Protein AF-A0A7C8APA4-F1 (afdb_monomer)

Sequence (197 aa):
MSNEKLRSRLLASETFSPDLKAKYDAALAGLLERRLKPHEKLAWSVAAFMGVAFAVGWFVMAAWVAPPGFPVLARVMWYGGSVFGICWVVFSVSILIKGKRHLKRDPNLAAGLTWGFMLAVTIACLILGTSLPDPAKGAQMMVYALVFLVIFGVMPMIFNRINKAELNIREDILRIELRQAQLAENIDRNRDNQETE

Solvent-accessible surface area (backbone atoms only — not comparable to full-atom values): 10299 Å² total; per-residue (Å²): 133,59,69,66,62,53,51,52,50,55,62,68,66,59,76,70,57,67,66,61,50,51,54,46,53,52,52,50,47,56,68,40,47,39,68,60,48,73,68,53,49,48,52,38,50,51,48,22,51,51,16,48,52,42,18,50,51,27,36,47,45,40,74,71,67,52,56,94,87,52,58,66,68,60,42,52,49,23,46,48,46,15,51,50,14,48,54,44,23,54,53,32,48,52,41,58,75,63,46,42,44,46,68,76,54,54,54,53,52,53,34,50,52,45,26,55,51,36,51,52,51,32,54,50,36,49,60,52,22,74,68,42,95,50,61,68,61,15,52,51,49,36,53,49,36,51,51,48,30,45,63,62,21,48,46,52,42,52,54,47,51,50,53,49,50,53,51,49,53,54,52,51,50,55,53,49,52,52,53,51,54,49,53,51,53,52,51,52,53,54,50,56,56,61,75,74,111

pLDDT: mean 91.45, std 6.51, range [59.84, 97.69]

Structure (mmCIF, N/CA/C/O backbone):
data_AF-A0A7C8APA4-F1
#
_entry.id   AF-A0A7C8APA4-F1
#
loop_
_atom_site.group_PDB
_atom_site.id
_atom_site.type_symbol
_atom_site.label_atom_id
_atom_site.label_alt_id
_atom_site.label_comp_id
_atom_site.label_asym_id
_atom_site.label_entity_id
_atom_site.label_seq_id
_atom_site.pdbx_PDB_ins_code
_atom_site.Cartn_x
_atom_site.Cartn_y
_atom_site.Cartn_z
_atom_site.occupancy
_atom_site.B_iso_or_equiv
_atom_site.auth_seq_id
_atom_site.auth_comp_id
_atom_site.auth_asym_id
_atom_site.auth_atom_id
_atom_site.pdbx_PDB_model_num
ATOM 1 N N . MET A 1 1 ? 9.525 -11.560 43.465 1.00 62.66 1 MET A N 1
ATOM 2 C CA . MET A 1 1 ? 8.413 -11.840 42.523 1.00 62.66 1 MET A CA 1
ATOM 3 C C . MET A 1 1 ? 8.476 -10.781 41.427 1.00 62.66 1 MET A C 1
ATOM 5 O O . MET A 1 1 ? 8.559 -9.615 41.783 1.00 62.66 1 MET A O 1
ATOM 9 N N . SER A 1 2 ? 8.580 -11.140 40.140 1.00 85.44 2 SER A N 1
ATOM 10 C CA . SER A 1 2 ? 8.805 -10.135 39.084 1.00 85.44 2 SER A CA 1
ATOM 11 C C . SER A 1 2 ? 7.562 -9.270 38.861 1.00 85.44 2 SER A C 1
ATOM 13 O O . SER A 1 2 ? 6.432 -9.755 38.947 1.00 85.44 2 SER A O 1
ATOM 15 N N . ASN A 1 3 ? 7.780 -7.988 38.562 1.00 86.19 3 ASN A N 1
ATOM 16 C CA . ASN A 1 3 ? 6.722 -7.001 38.335 1.00 86.19 3 ASN A CA 1
ATOM 17 C C . ASN A 1 3 ? 5.767 -7.438 37.196 1.00 86.19 3 ASN A C 1
ATOM 19 O O . ASN A 1 3 ? 4.556 -7.259 37.280 1.00 86.19 3 ASN A O 1
ATOM 23 N N . GLU A 1 4 ? 6.284 -8.149 36.185 1.00 84.25 4 GLU A N 1
ATOM 24 C CA . GLU A 1 4 ? 5.471 -8.769 35.128 1.00 84.25 4 GLU A CA 1
ATOM 25 C C . GLU A 1 4 ? 4.496 -9.836 35.636 1.00 84.25 4 GLU A C 1
ATOM 27 O O . GLU A 1 4 ? 3.364 -9.913 35.156 1.00 84.25 4 GLU A O 1
ATOM 32 N N . LYS A 1 5 ? 4.896 -10.652 36.620 1.00 86.19 5 LYS A N 1
ATOM 33 C CA . LYS A 1 5 ? 4.058 -11.731 37.167 1.00 86.19 5 LYS A CA 1
ATOM 34 C C . LYS A 1 5 ? 2.926 -11.182 38.040 1.00 86.19 5 LYS A C 1
ATOM 36 O O . LYS A 1 5 ? 1.845 -11.761 38.085 1.00 86.19 5 LYS A O 1
ATOM 41 N N . LEU A 1 6 ? 3.172 -10.058 38.717 1.00 83.25 6 LEU A N 1
ATOM 42 C CA . LEU A 1 6 ? 2.155 -9.342 39.488 1.00 83.25 6 LEU A CA 1
ATOM 43 C C . LEU A 1 6 ? 1.169 -8.626 38.557 1.00 83.25 6 LEU A C 1
ATOM 45 O O . LEU A 1 6 ? -0.038 -8.778 38.710 1.00 83.25 6 LEU A O 1
ATOM 49 N N . ARG A 1 7 ? 1.681 -7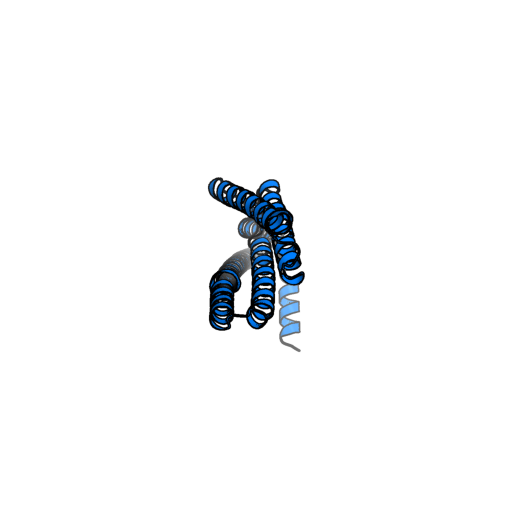.930 37.533 1.00 77.44 7 ARG A N 1
ATOM 50 C CA . ARG A 1 7 ? 0.878 -7.246 36.510 1.00 77.44 7 ARG A CA 1
ATOM 51 C C . ARG A 1 7 ? -0.017 -8.215 35.739 1.00 77.44 7 ARG A C 1
ATOM 53 O O . ARG A 1 7 ? -1.187 -7.925 35.542 1.00 77.44 7 ARG A O 1
ATOM 60 N N . SER A 1 8 ? 0.509 -9.368 35.328 1.00 73.44 8 SER A N 1
ATOM 61 C CA . SER A 1 8 ? -0.276 -10.400 34.633 1.00 73.44 8 SER A CA 1
ATOM 62 C C . SER A 1 8 ? -1.327 -11.052 35.531 1.00 73.44 8 SER A C 1
ATOM 64 O O . SER A 1 8 ? -2.426 -11.311 35.056 1.00 73.44 8 SER A O 1
ATOM 66 N N . ARG A 1 9 ? -1.047 -11.257 36.827 1.00 78.19 9 ARG A N 1
ATOM 67 C CA . ARG A 1 9 ? -2.056 -11.736 37.787 1.00 78.19 9 ARG A CA 1
ATOM 68 C C . ARG A 1 9 ? -3.157 -10.712 38.057 1.00 78.19 9 ARG A C 1
ATOM 70 O O . ARG A 1 9 ? -4.314 -11.104 38.071 1.00 78.19 9 ARG A O 1
ATOM 77 N N . LEU A 1 10 ? -2.810 -9.433 38.212 1.00 69.44 10 LEU A N 1
ATOM 78 C CA . LEU A 1 10 ? -3.782 -8.345 38.386 1.00 69.44 10 LEU A CA 1
ATOM 79 C C . LEU A 1 10 ? -4.669 -8.176 37.145 1.00 69.44 10 LEU A C 1
ATOM 81 O O . LEU A 1 10 ? -5.887 -8.102 37.264 1.00 69.44 10 LEU A O 1
ATOM 85 N N . LEU A 1 11 ? -4.071 -8.222 35.951 1.00 59.84 11 LEU A N 1
ATOM 86 C CA . LEU A 1 11 ? -4.811 -8.183 34.685 1.00 59.84 11 LEU A CA 1
ATOM 87 C C . LEU A 1 11 ? -5.666 -9.438 34.452 1.00 59.84 11 LEU A C 1
ATOM 89 O O . LEU A 1 11 ? -6.670 -9.363 33.756 1.00 59.84 11 LEU A O 1
ATOM 93 N N . ALA A 1 12 ? -5.279 -10.590 35.008 1.00 71.06 12 ALA A N 1
ATOM 94 C CA . ALA A 1 12 ? -6.062 -11.822 34.920 1.00 71.06 12 ALA A CA 1
ATOM 95 C C . ALA A 1 12 ? -7.216 -11.877 35.936 1.00 71.06 12 ALA A C 1
ATOM 97 O O . ALA A 1 12 ? -8.168 -12.623 35.721 1.00 71.06 12 ALA A O 1
ATOM 98 N N . SER A 1 13 ? -7.139 -11.115 37.035 1.00 68.25 13 SER A N 1
ATOM 99 C CA . SER A 1 13 ? -8.205 -11.034 38.042 1.00 68.25 13 SER A CA 1
ATOM 100 C C . SER A 1 13 ? -9.288 -10.001 37.724 1.00 68.25 13 SER A C 1
ATOM 102 O O . SER A 1 13 ? -10.374 -10.081 38.293 1.00 68.25 13 SER A O 1
ATOM 104 N N . GLU A 1 14 ? -9.029 -9.058 36.813 1.00 63.59 14 GLU A N 1
ATOM 105 C CA . GLU A 1 14 ? -10.056 -8.151 36.289 1.00 63.59 14 GLU A CA 1
ATOM 106 C C . GLU A 1 14 ? -11.012 -8.939 35.383 1.00 63.59 14 GLU A C 1
ATOM 108 O O . GLU A 1 14 ? -10.824 -9.086 34.174 1.00 63.59 14 GLU A O 1
ATOM 113 N N . THR A 1 15 ? -12.053 -9.502 35.995 1.00 65.81 15 THR A N 1
ATOM 114 C CA . THR A 1 15 ? -13.177 -10.091 35.271 1.00 65.81 15 THR A CA 1
ATOM 115 C C . THR A 1 15 ? -13.972 -8.957 34.641 1.00 65.81 15 THR A C 1
ATOM 117 O O . THR A 1 15 ? -14.792 -8.302 35.274 1.00 65.81 15 THR A O 1
ATOM 120 N N . PHE A 1 16 ? -13.668 -8.685 33.374 1.00 67.12 16 PHE A N 1
ATOM 121 C CA . PHE A 1 16 ? -14.395 -7.713 32.574 1.00 67.12 16 PHE A CA 1
ATOM 122 C C . PHE A 1 16 ? -15.889 -8.042 32.564 1.00 67.12 16 PHE A C 1
ATOM 124 O O . PHE A 1 16 ? -16.267 -9.138 32.141 1.00 67.12 16 PHE A O 1
ATOM 131 N N . SER A 1 17 ? -16.730 -7.081 32.966 1.00 81.62 17 SER A N 1
ATOM 132 C CA . SER A 1 17 ? -18.167 -7.162 32.711 1.00 81.62 17 SER A CA 1
ATOM 133 C C . SER A 1 17 ? -18.370 -7.406 31.206 1.00 81.62 17 SER A C 1
ATOM 135 O O . SER A 1 17 ? -17.838 -6.645 30.382 1.00 81.62 17 SER A O 1
ATOM 137 N N . PRO A 1 18 ? -19.061 -8.492 30.809 1.00 85.00 18 PRO A N 1
ATOM 138 C CA . PRO A 1 18 ? -19.170 -8.884 29.407 1.00 85.00 18 PRO A CA 1
ATOM 139 C C . PRO A 1 18 ? -19.845 -7.804 28.551 1.00 85.00 18 PRO A C 1
ATOM 141 O O . PRO A 1 18 ? -19.515 -7.678 27.372 1.00 85.00 18 PRO A O 1
ATOM 144 N N . ASP A 1 19 ? -20.713 -6.977 29.146 1.00 88.62 19 ASP A N 1
ATOM 145 C CA . ASP A 1 19 ? -21.373 -5.856 28.466 1.00 88.62 19 ASP A CA 1
ATOM 146 C C . ASP A 1 19 ? -20.390 -4.730 28.095 1.00 88.62 19 ASP A C 1
ATOM 148 O O . ASP A 1 19 ? -20.350 -4.276 26.949 1.00 88.62 19 ASP A O 1
ATOM 152 N N . LEU A 1 20 ? -19.515 -4.327 29.025 1.00 84.19 20 LEU A N 1
ATOM 153 C CA . LEU A 1 20 ? -18.477 -3.318 28.772 1.00 84.19 20 LEU A CA 1
ATOM 154 C C . LEU A 1 20 ? -17.479 -3.782 27.712 1.00 84.19 20 LEU A C 1
ATOM 156 O O . LEU A 1 20 ? -17.086 -3.004 26.840 1.00 84.19 20 LEU A O 1
ATOM 160 N N . LYS A 1 21 ? -17.099 -5.061 27.758 1.00 85.69 21 LYS A N 1
ATOM 161 C CA . LYS A 1 21 ? -16.222 -5.650 26.746 1.00 85.69 21 LYS A CA 1
ATOM 162 C C . LYS A 1 21 ? -16.878 -5.632 25.364 1.00 85.69 21 LYS A C 1
ATOM 164 O O . LYS A 1 21 ? -16.238 -5.215 24.406 1.00 85.69 21 LYS A O 1
ATOM 169 N N . ALA A 1 22 ? -18.157 -5.997 25.265 1.00 91.19 22 ALA A N 1
ATOM 170 C CA . ALA A 1 22 ? -18.892 -5.952 24.003 1.00 91.19 22 ALA A CA 1
ATOM 171 C C . ALA A 1 22 ? -18.992 -4.524 23.435 1.00 91.19 22 ALA A C 1
ATOM 173 O O . ALA A 1 22 ? -18.775 -4.319 22.238 1.00 91.19 22 ALA A O 1
ATOM 174 N N . LYS A 1 23 ? -19.253 -3.520 24.285 1.00 90.31 23 LYS A N 1
ATOM 175 C CA . LYS A 1 23 ? -19.263 -2.100 23.887 1.00 90.31 23 LYS A CA 1
ATOM 176 C C . LYS A 1 23 ? -17.898 -1.636 23.381 1.00 90.31 23 LYS A C 1
ATOM 178 O O . LYS A 1 23 ? -17.827 -0.953 22.360 1.00 90.31 23 LYS A O 1
ATOM 183 N N . TYR A 1 24 ? -16.822 -2.036 24.053 1.00 89.31 24 TYR A N 1
ATOM 184 C CA . TYR A 1 24 ? -15.459 -1.731 23.625 1.00 89.31 24 TYR A CA 1
ATOM 185 C C . TYR A 1 24 ? -15.094 -2.397 22.306 1.00 89.31 24 TYR A C 1
ATOM 187 O O . TYR A 1 24 ? -14.588 -1.721 21.415 1.00 89.31 24 TYR A O 1
ATOM 195 N N . ASP A 1 25 ? -15.398 -3.682 22.142 1.00 91.62 25 ASP A N 1
ATOM 196 C CA . ASP A 1 25 ? -15.120 -4.410 20.905 1.00 91.62 25 ASP A CA 1
ATOM 197 C C . ASP A 1 25 ? -15.900 -3.799 19.727 1.00 91.62 25 ASP A C 1
ATOM 199 O O . ASP A 1 25 ? -15.353 -3.637 18.635 1.00 91.62 25 ASP A O 1
ATOM 203 N N . ALA A 1 26 ? -17.143 -3.359 19.952 1.00 93.12 26 ALA A N 1
ATOM 204 C CA . ALA A 1 26 ? -17.935 -2.637 18.957 1.00 93.12 26 ALA A CA 1
ATOM 205 C C . ALA A 1 26 ? -17.343 -1.256 18.614 1.00 93.12 26 ALA A C 1
ATOM 207 O O . ALA A 1 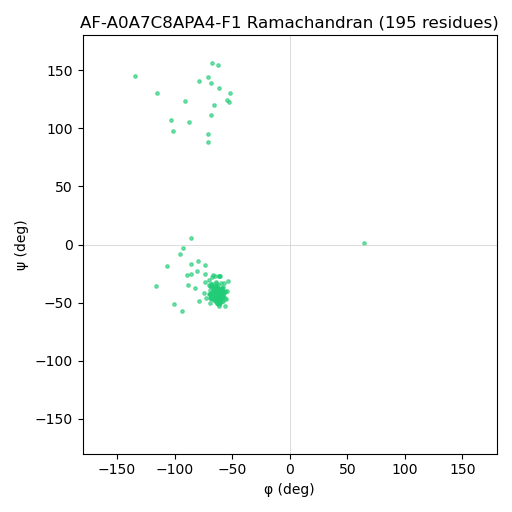26 ? -17.263 -0.896 17.435 1.00 93.12 26 ALA A O 1
ATOM 208 N N . ALA A 1 27 ? -16.889 -0.494 19.614 1.00 90.62 27 ALA A N 1
ATOM 209 C CA . ALA A 1 27 ? -16.236 0.800 19.407 1.00 90.62 27 ALA A CA 1
ATOM 210 C C . ALA A 1 27 ? -14.900 0.648 18.661 1.00 90.62 27 ALA A C 1
ATOM 212 O O . ALA A 1 27 ? -14.621 1.383 17.710 1.00 90.62 27 ALA A O 1
ATOM 213 N N . LEU A 1 28 ? -14.105 -0.354 19.036 1.00 91.00 28 LEU A N 1
ATOM 214 C CA . LEU A 1 28 ? -12.837 -0.685 18.402 1.00 91.00 28 LEU A CA 1
ATOM 215 C C . LEU A 1 28 ? -13.046 -1.134 16.952 1.00 91.00 28 LEU A C 1
ATOM 217 O O . LEU A 1 28 ? -12.350 -0.655 16.055 1.00 91.00 28 LEU A O 1
ATOM 221 N N . ALA A 1 29 ? -14.037 -1.990 16.696 1.00 91.81 29 ALA A N 1
ATOM 222 C CA . ALA A 1 29 ? -14.417 -2.383 15.344 1.00 91.81 29 ALA A CA 1
ATOM 223 C C . ALA A 1 29 ? -14.859 -1.168 14.513 1.00 91.81 29 ALA A C 1
ATOM 225 O O . ALA A 1 29 ? -14.441 -1.034 13.365 1.00 91.81 29 ALA A O 1
ATOM 226 N N . GLY A 1 30 ? -15.625 -0.239 15.096 1.00 91.75 30 GLY A N 1
ATOM 227 C CA . GLY A 1 30 ? -16.028 1.011 14.445 1.00 91.75 30 GLY A CA 1
ATOM 228 C C . GLY A 1 30 ? -14.861 1.950 14.117 1.00 91.75 30 GLY A C 1
ATOM 229 O O . GLY A 1 30 ? -14.901 2.646 13.100 1.00 91.75 30 GLY A O 1
ATOM 230 N N . LEU A 1 31 ? -13.801 1.953 14.933 1.00 90.62 31 LEU A N 1
ATOM 231 C CA . LEU A 1 31 ? -12.574 2.698 14.644 1.00 90.62 31 LEU A CA 1
ATOM 232 C C . LEU A 1 31 ? -11.722 2.037 13.556 1.00 90.62 31 LEU A C 1
ATOM 234 O O . LEU A 1 31 ? -11.164 2.742 12.716 1.00 90.62 31 LEU A O 1
ATOM 238 N N . LEU A 1 32 ? -11.580 0.710 13.575 1.00 91.62 32 LEU A N 1
ATOM 239 C CA . LEU A 1 32 ? -10.684 -0.015 12.667 1.00 91.62 32 LEU A CA 1
ATOM 240 C C . LEU A 1 32 ? -11.305 -0.264 11.289 1.00 91.62 32 LEU A C 1
ATOM 242 O O . LEU A 1 32 ? -10.599 -0.175 10.277 1.00 91.62 32 LEU A O 1
ATOM 246 N N . GLU A 1 33 ? -12.606 -0.551 11.243 1.00 92.56 33 GLU A N 1
ATOM 247 C CA . GLU A 1 33 ? -13.376 -0.769 10.023 1.00 92.56 33 GLU A CA 1
ATOM 248 C C . GLU A 1 33 ? -14.186 0.472 9.667 1.00 92.56 33 GLU A C 1
ATOM 250 O O . GLU A 1 33 ? -15.315 0.680 10.116 1.00 92.56 33 GLU A O 1
ATOM 255 N N . ARG A 1 34 ? -13.646 1.285 8.761 1.00 92.25 34 ARG A N 1
ATOM 256 C CA . ARG A 1 34 ? -14.399 2.417 8.230 1.00 92.25 34 ARG A CA 1
ATOM 257 C C . ARG A 1 34 ? -15.160 1.983 6.983 1.00 92.25 34 ARG A C 1
ATOM 259 O O . ARG A 1 34 ? -14.556 1.522 6.012 1.00 92.25 34 ARG A O 1
ATOM 266 N N . ARG A 1 35 ? -16.486 2.155 6.980 1.00 92.81 35 ARG A N 1
ATOM 267 C CA . ARG A 1 35 ? -17.276 2.055 5.742 1.00 92.81 35 ARG A CA 1
ATOM 268 C C . ARG A 1 35 ? -16.808 3.134 4.769 1.00 92.81 35 ARG A C 1
ATOM 270 O O . ARG A 1 35 ? -16.642 4.287 5.165 1.00 92.81 35 ARG A O 1
ATOM 277 N N . LEU A 1 36 ? -16.616 2.749 3.512 1.00 92.94 36 LEU A N 1
ATOM 278 C CA . LEU A 1 36 ? -16.182 3.664 2.462 1.00 92.94 36 LEU A CA 1
ATOM 279 C C . LEU A 1 36 ? -17.261 4.716 2.201 1.00 92.94 36 LEU A C 1
ATOM 281 O O . LEU A 1 36 ? -18.384 4.384 1.804 1.00 92.94 36 LEU A O 1
ATOM 285 N N . LYS A 1 37 ? -16.909 5.988 2.388 1.00 95.25 37 LYS A N 1
ATOM 286 C CA . LYS A 1 37 ? -17.758 7.118 1.998 1.00 95.25 37 LYS A CA 1
ATOM 287 C C . LYS A 1 37 ? -17.861 7.197 0.464 1.00 95.25 37 LYS A C 1
ATOM 289 O O . LYS A 1 37 ? -16.949 6.741 -0.225 1.00 95.25 37 LYS A O 1
ATOM 294 N N . PRO A 1 38 ? -18.914 7.810 -0.107 1.00 95.31 38 PRO A N 1
ATOM 295 C CA . PRO A 1 38 ? -19.079 7.903 -1.563 1.00 95.31 38 PRO A CA 1
ATOM 296 C C . PRO A 1 38 ? -17.879 8.525 -2.294 1.00 95.31 38 PRO A C 1
ATOM 298 O O . PRO A 1 38 ? -17.456 8.007 -3.323 1.00 95.31 38 PRO A O 1
ATOM 301 N N . HIS A 1 39 ? -17.267 9.573 -1.731 1.00 95.62 39 HIS A N 1
ATOM 302 C CA . HIS A 1 39 ? -16.060 10.177 -2.307 1.00 95.62 39 HIS A CA 1
ATOM 303 C C . HIS A 1 39 ? -14.837 9.253 -2.232 1.00 95.62 39 HIS A C 1
ATOM 305 O O . HIS A 1 39 ? -14.020 9.247 -3.145 1.00 95.62 39 HIS A O 1
ATOM 311 N N . GLU A 1 40 ? -14.715 8.435 -1.181 1.00 93.56 40 GLU A N 1
ATOM 312 C CA . GLU A 1 40 ? -13.642 7.440 -1.089 1.00 93.56 40 GLU A CA 1
ATOM 313 C C . GLU A 1 40 ? -13.861 6.325 -2.116 1.00 93.56 40 GLU A C 1
ATOM 315 O O . GLU A 1 40 ? -12.906 5.888 -2.751 1.00 93.56 40 GLU A O 1
ATOM 320 N N . LYS A 1 41 ? -15.111 5.895 -2.342 1.00 95.00 41 LYS A N 1
ATOM 321 C CA . LYS A 1 41 ? -15.441 4.949 -3.421 1.00 95.00 41 LYS A CA 1
ATOM 322 C C . LYS A 1 41 ? -15.069 5.515 -4.788 1.00 95.00 41 LYS A C 1
ATOM 324 O O . LYS A 1 41 ? -14.485 4.794 -5.593 1.00 95.00 41 LYS A O 1
ATOM 329 N N . LEU A 1 42 ? -15.359 6.793 -5.036 1.00 96.62 42 LEU A N 1
ATOM 330 C CA . LEU A 1 42 ? -14.941 7.464 -6.265 1.00 96.62 42 LEU A CA 1
ATOM 331 C C . LEU A 1 42 ? -13.412 7.475 -6.388 1.00 96.62 42 LEU A C 1
ATOM 333 O O . LEU A 1 42 ? -12.892 7.060 -7.417 1.00 96.62 42 LEU A O 1
ATOM 337 N N . ALA A 1 43 ? -12.691 7.850 -5.328 1.00 95.06 43 ALA A N 1
ATOM 338 C CA . ALA A 1 43 ? -11.229 7.857 -5.321 1.00 95.06 43 ALA A CA 1
ATOM 339 C C . ALA A 1 43 ? -10.631 6.469 -5.614 1.00 95.06 43 ALA A C 1
ATOM 341 O O . ALA A 1 43 ? -9.718 6.355 -6.427 1.00 95.06 43 ALA A O 1
ATOM 342 N N . TRP A 1 44 ? -11.171 5.400 -5.021 1.00 95.56 44 TRP A N 1
ATOM 343 C CA . TRP A 1 44 ? -10.732 4.028 -5.306 1.00 95.56 44 TRP A CA 1
ATOM 344 C C . TRP A 1 44 ? -11.124 3.545 -6.704 1.00 95.56 44 TRP A C 1
ATOM 346 O O . TRP A 1 44 ? -10.387 2.765 -7.302 1.00 95.56 44 TRP A O 1
ATOM 356 N N . SER A 1 45 ? -12.242 4.024 -7.249 1.00 96.62 45 SER A N 1
ATOM 357 C CA . SER A 1 45 ? -12.637 3.738 -8.635 1.00 96.62 45 SER A CA 1
ATOM 358 C C . SER A 1 45 ? -11.679 4.404 -9.621 1.00 96.62 45 SER A C 1
ATOM 360 O O . SER A 1 45 ? -11.213 3.761 -10.558 1.00 96.62 45 SER A O 1
ATOM 362 N N . VAL A 1 46 ? -11.306 5.661 -9.362 1.00 96.81 46 VAL A N 1
ATOM 363 C CA . VAL A 1 46 ? -10.266 6.372 -10.117 1.00 96.81 46 VAL A CA 1
ATOM 364 C C . VAL A 1 46 ? -8.923 5.656 -9.979 1.00 96.81 46 VAL A C 1
ATOM 366 O O . VAL A 1 46 ? -8.253 5.436 -10.981 1.00 96.81 46 VAL A O 1
ATOM 369 N N . ALA A 1 47 ? -8.548 5.215 -8.775 1.00 94.00 47 ALA A N 1
ATOM 370 C CA . ALA A 1 47 ? -7.313 4.463 -8.554 1.00 94.00 47 ALA A CA 1
ATOM 371 C C . ALA A 1 47 ? -7.290 3.127 -9.320 1.00 94.00 47 ALA A C 1
ATOM 373 O O . ALA A 1 47 ? -6.264 2.776 -9.902 1.00 94.00 47 ALA A O 1
ATOM 374 N N . ALA A 1 48 ? -8.413 2.405 -9.367 1.00 96.50 48 ALA A N 1
ATOM 375 C CA . ALA A 1 48 ? -8.548 1.190 -10.166 1.00 96.50 48 ALA A CA 1
ATOM 376 C C . ALA A 1 48 ? -8.412 1.495 -11.665 1.00 96.50 48 ALA A C 1
ATOM 378 O O . ALA A 1 48 ? -7.642 0.833 -12.355 1.00 96.50 48 ALA A O 1
ATOM 379 N N . PHE A 1 49 ? -9.088 2.533 -12.161 1.00 97.50 49 PHE A N 1
ATOM 380 C CA . PHE A 1 49 ? -8.973 2.962 -13.554 1.00 97.50 49 PHE A CA 1
ATOM 381 C C . PHE A 1 49 ? -7.536 3.359 -13.921 1.00 97.50 49 PHE A C 1
ATOM 383 O O . PHE A 1 49 ? -7.012 2.909 -14.938 1.00 97.50 49 PHE A O 1
ATOM 390 N N . MET A 1 50 ? -6.860 4.126 -13.061 1.00 94.88 50 MET A N 1
ATOM 391 C CA . MET A 1 50 ? -5.441 4.449 -13.225 1.00 94.88 50 MET A CA 1
ATOM 392 C C . MET A 1 50 ? -4.580 3.184 -13.257 1.00 94.88 50 MET A C 1
ATOM 394 O O . MET A 1 50 ? -3.690 3.084 -14.094 1.00 94.88 50 MET A O 1
ATOM 398 N N . GLY A 1 51 ? -4.861 2.199 -12.399 1.00 94.81 51 GLY A N 1
ATOM 399 C CA . GLY A 1 51 ? -4.183 0.903 -12.418 1.00 94.81 51 GLY A CA 1
ATOM 400 C C . GLY A 1 51 ? -4.320 0.179 -13.762 1.00 94.81 51 GLY A C 1
ATOM 401 O O . GLY A 1 51 ? -3.328 -0.337 -14.270 1.00 94.81 51 GLY A O 1
ATOM 402 N N . VAL A 1 52 ? -5.511 0.199 -14.376 1.00 97.69 52 VAL A N 1
ATOM 403 C CA . VAL A 1 52 ? -5.740 -0.366 -15.720 1.00 97.69 52 VAL A CA 1
ATOM 404 C C . VAL A 1 52 ? -4.955 0.413 -16.773 1.00 97.69 52 VAL A C 1
ATOM 406 O O . VAL A 1 52 ? -4.254 -0.194 -17.580 1.00 97.69 52 VAL A O 1
ATOM 409 N N . ALA A 1 53 ? -5.026 1.746 -16.747 1.00 96.31 53 ALA A N 1
ATOM 410 C CA . ALA A 1 53 ? -4.294 2.598 -17.680 1.00 96.31 53 ALA A CA 1
ATOM 411 C C . ALA A 1 53 ? -2.778 2.356 -17.596 1.00 96.31 53 ALA A C 1
ATOM 413 O O . ALA A 1 53 ? -2.121 2.231 -18.628 1.00 96.31 53 ALA A O 1
ATOM 414 N N . PHE A 1 54 ? -2.232 2.201 -16.386 1.00 93.38 54 PHE A N 1
ATOM 415 C CA . PHE A 1 54 ? -0.841 1.801 -16.188 1.00 93.38 54 PHE A CA 1
ATOM 416 C C . PHE A 1 54 ? -0.575 0.399 -16.736 1.00 93.38 54 PHE A C 1
ATOM 418 O O . PHE A 1 54 ? 0.358 0.230 -17.516 1.00 93.38 54 PHE A O 1
ATOM 425 N N . ALA A 1 55 ? -1.389 -0.596 -16.375 1.00 96.19 55 ALA A N 1
ATOM 426 C CA . ALA A 1 55 ? -1.192 -1.975 -16.811 1.00 96.19 55 ALA A CA 1
ATOM 427 C C . ALA A 1 55 ? -1.125 -2.090 -18.341 1.00 96.19 55 ALA A C 1
ATOM 429 O O . ALA A 1 55 ? -0.203 -2.709 -18.879 1.00 96.19 55 ALA A O 1
ATOM 430 N N . VAL A 1 56 ? -2.072 -1.445 -19.028 1.00 96.94 56 VAL A N 1
ATOM 431 C CA . VAL A 1 56 ? -2.152 -1.404 -20.490 1.00 96.94 56 VAL A CA 1
ATOM 432 C C . VAL A 1 56 ? -1.014 -0.573 -21.072 1.00 96.94 56 VAL A C 1
ATOM 434 O O . VAL A 1 56 ? -0.349 -1.036 -21.990 1.00 96.94 56 VAL A O 1
ATOM 437 N N . GLY A 1 57 ? -0.735 0.615 -20.530 1.00 94.81 57 GLY A N 1
ATOM 438 C CA . GLY A 1 57 ? 0.323 1.494 -21.030 1.00 94.81 57 GLY A CA 1
ATOM 439 C C . GLY A 1 57 ? 1.700 0.831 -21.000 1.00 94.81 57 GLY A C 1
ATOM 440 O O . GLY A 1 57 ? 2.393 0.797 -22.016 1.00 94.81 57 GLY A O 1
ATOM 441 N N . TRP A 1 58 ? 2.073 0.226 -19.869 1.00 94.19 58 TRP A N 1
ATOM 442 C CA . TRP A 1 58 ? 3.336 -0.505 -19.744 1.00 94.19 58 TRP A CA 1
ATOM 443 C C . TRP A 1 58 ? 3.382 -1.747 -20.644 1.00 94.19 58 TRP A C 1
ATOM 445 O O . TRP A 1 58 ? 4.417 -2.018 -21.250 1.00 94.19 58 TRP A O 1
ATOM 455 N N . PHE A 1 59 ? 2.268 -2.472 -20.788 1.00 95.38 59 PHE A N 1
ATOM 456 C CA . PHE A 1 59 ? 2.190 -3.623 -21.691 1.00 95.38 59 PHE A CA 1
ATOM 457 C C . PHE A 1 59 ? 2.350 -3.220 -23.161 1.00 95.38 59 PHE A C 1
ATOM 459 O O . PHE A 1 59 ? 3.100 -3.855 -23.898 1.00 95.38 59 PHE A O 1
ATOM 466 N N . VAL A 1 60 ? 1.689 -2.142 -23.590 1.00 94.75 60 VAL A N 1
ATOM 467 C CA . VAL A 1 60 ? 1.795 -1.626 -24.959 1.00 94.75 60 VAL A CA 1
ATOM 468 C C . VAL A 1 60 ? 3.224 -1.169 -25.247 1.00 94.75 60 VAL A C 1
ATOM 470 O O . VAL A 1 60 ? 3.768 -1.514 -26.296 1.00 94.75 60 VAL A O 1
ATOM 473 N N . MET A 1 61 ? 3.871 -0.482 -24.300 1.00 90.69 61 MET A N 1
ATOM 474 C CA . MET A 1 61 ? 5.291 -0.131 -24.417 1.00 90.69 61 MET A CA 1
ATOM 475 C C . MET A 1 61 ? 6.173 -1.381 -24.571 1.00 90.69 61 MET A C 1
ATOM 477 O O . MET A 1 61 ? 7.026 -1.425 -25.457 1.00 90.69 61 MET A O 1
ATOM 481 N N . ALA A 1 62 ? 5.919 -2.424 -23.771 1.00 90.38 62 ALA A N 1
ATOM 482 C CA . ALA A 1 62 ? 6.638 -3.699 -23.821 1.00 90.38 62 ALA A CA 1
ATOM 483 C C . ALA A 1 62 ? 6.494 -4.445 -25.150 1.00 90.38 62 ALA A C 1
ATOM 485 O O . ALA A 1 62 ? 7.487 -4.946 -25.683 1.00 90.38 62 ALA A O 1
ATOM 486 N N . ALA A 1 63 ? 5.268 -4.541 -25.658 1.00 90.38 63 ALA A N 1
ATOM 487 C CA . ALA A 1 63 ? 4.938 -5.398 -26.788 1.00 90.38 63 ALA A CA 1
ATOM 488 C C . ALA A 1 63 ? 5.113 -4.706 -28.147 1.00 90.38 63 ALA A C 1
ATOM 490 O O . ALA A 1 63 ? 5.515 -5.365 -29.102 1.00 90.38 63 ALA A O 1
ATOM 491 N N . TRP A 1 64 ? 4.837 -3.400 -28.239 1.00 88.88 64 TRP A N 1
ATOM 492 C CA . TRP A 1 64 ? 4.706 -2.706 -29.528 1.00 88.88 64 TRP A CA 1
ATOM 493 C C . TRP A 1 64 ? 5.758 -1.627 -29.768 1.00 88.88 64 TRP A C 1
ATOM 495 O O . TRP A 1 64 ? 6.188 -1.440 -30.901 1.00 88.88 64 TRP A O 1
ATOM 505 N N . VAL A 1 65 ? 6.179 -0.911 -28.723 1.00 89.12 65 VAL A N 1
ATOM 506 C CA . VAL A 1 65 ? 7.094 0.236 -28.877 1.00 89.12 65 VAL A CA 1
ATOM 507 C C . VAL A 1 65 ? 8.561 -0.194 -28.804 1.00 89.12 65 VAL A C 1
ATOM 509 O O . VAL A 1 65 ? 9.423 0.457 -29.390 1.00 89.12 65 VAL A O 1
ATOM 512 N N . ALA A 1 66 ? 8.865 -1.302 -28.122 1.00 84.75 66 ALA A N 1
ATOM 513 C CA . ALA A 1 66 ? 10.228 -1.803 -27.961 1.00 84.75 66 ALA A CA 1
ATOM 514 C C . ALA A 1 66 ? 10.817 -2.326 -29.295 1.00 84.75 66 ALA A C 1
ATOM 516 O O . ALA A 1 66 ? 10.412 -3.406 -29.746 1.00 84.75 66 ALA A O 1
ATOM 517 N N . PRO A 1 67 ? 11.826 -1.669 -29.906 1.00 86.06 67 PRO A N 1
ATOM 518 C CA . PRO A 1 67 ? 12.472 -2.209 -31.102 1.00 86.06 67 PRO A CA 1
ATOM 519 C C . PRO A 1 67 ? 13.154 -3.558 -30.799 1.00 86.06 67 PRO A C 1
ATOM 521 O O . PRO A 1 67 ? 13.545 -3.793 -29.651 1.00 86.06 67 PRO A O 1
ATOM 524 N N . PRO A 1 68 ? 13.343 -4.460 -31.782 1.00 84.00 68 PRO A N 1
ATOM 525 C CA . PRO A 1 68 ? 13.878 -5.811 -31.555 1.00 84.00 68 PRO A CA 1
ATOM 526 C C . PRO A 1 68 ? 15.222 -5.853 -30.809 1.00 84.00 68 PRO A C 1
ATOM 528 O O . PRO A 1 68 ? 15.451 -6.765 -30.024 1.00 84.00 68 PRO A O 1
ATOM 531 N N . GLY A 1 69 ? 16.074 -4.837 -30.985 1.00 85.69 69 GLY A N 1
ATOM 532 C CA . GLY A 1 69 ? 17.359 -4.699 -30.284 1.00 85.69 69 GLY A CA 1
ATOM 533 C C . GLY A 1 69 ? 17.292 -4.016 -28.912 1.00 85.69 69 GLY A C 1
ATOM 534 O O . GLY A 1 69 ? 18.331 -3.720 -28.329 1.00 85.69 69 GLY A O 1
ATOM 535 N N . PHE A 1 70 ? 16.099 -3.705 -28.398 1.00 84.56 70 PHE A N 1
ATOM 536 C CA . PHE A 1 70 ? 15.949 -3.031 -27.110 1.00 84.56 70 PHE A CA 1
ATOM 537 C C . PHE A 1 70 ? 16.373 -3.948 -25.950 1.00 84.56 70 PHE A C 1
ATOM 539 O O . PHE A 1 70 ? 16.006 -5.129 -25.970 1.00 84.56 70 PHE A O 1
ATOM 546 N N . PRO A 1 71 ? 17.084 -3.436 -24.923 1.00 87.94 71 PRO A N 1
ATOM 547 C CA . PRO A 1 71 ? 17.602 -4.255 -23.832 1.00 87.94 71 PRO A CA 1
ATOM 548 C C . PRO A 1 71 ? 16.527 -5.132 -23.185 1.00 87.94 71 PRO A C 1
ATOM 550 O O . PRO A 1 71 ? 15.467 -4.647 -22.778 1.00 87.94 71 PRO A O 1
ATOM 553 N N . VAL A 1 72 ? 16.824 -6.428 -23.038 1.00 89.88 72 VAL A N 1
ATOM 554 C CA . VAL A 1 72 ? 15.900 -7.411 -22.443 1.00 89.88 72 VAL A CA 1
ATOM 555 C C . VAL A 1 72 ? 15.465 -6.975 -21.043 1.00 89.88 72 VAL A C 1
ATOM 557 O O . VAL A 1 72 ? 14.285 -7.058 -20.715 1.00 89.88 72 VAL A O 1
ATOM 560 N N . LEU A 1 73 ? 16.388 -6.422 -20.249 1.00 89.31 73 LEU A N 1
ATOM 561 C CA . LEU A 1 73 ? 16.094 -5.922 -18.905 1.00 89.31 73 LEU A CA 1
ATOM 562 C C . LEU A 1 73 ? 15.020 -4.823 -18.908 1.00 89.31 73 LEU A C 1
ATOM 564 O O . LEU A 1 73 ? 14.123 -4.833 -18.068 1.00 89.31 73 LEU A O 1
ATOM 568 N N . ALA A 1 74 ? 15.066 -3.908 -19.877 1.00 88.50 74 ALA A N 1
ATOM 569 C CA . ALA A 1 74 ? 14.078 -2.842 -19.992 1.00 88.50 74 ALA A CA 1
ATOM 570 C C . ALA A 1 74 ? 12.699 -3.384 -20.412 1.00 88.50 74 ALA A C 1
ATOM 572 O O . ALA A 1 74 ? 11.680 -2.935 -19.890 1.00 88.50 74 ALA A O 1
ATOM 573 N N . ARG A 1 75 ? 12.650 -4.418 -21.268 1.00 90.75 75 ARG A N 1
ATOM 574 C CA . ARG A 1 75 ? 11.399 -5.135 -21.584 1.00 90.75 75 ARG A CA 1
ATOM 575 C C . ARG A 1 75 ? 10.817 -5.825 -20.349 1.00 90.75 75 ARG A C 1
ATOM 577 O O . ARG A 1 75 ? 9.624 -5.697 -20.090 1.00 90.75 75 ARG A O 1
ATOM 584 N N . VAL A 1 76 ? 11.649 -6.521 -19.570 1.00 92.00 76 VAL A N 1
ATOM 585 C CA . VAL A 1 76 ? 11.234 -7.172 -18.313 1.00 92.00 76 VAL A CA 1
ATOM 586 C C . VAL A 1 76 ? 10.682 -6.143 -17.328 1.00 92.00 76 VAL A C 1
ATOM 588 O O . VAL A 1 76 ? 9.639 -6.381 -16.726 1.00 92.00 76 VAL A O 1
ATOM 591 N N . MET A 1 77 ? 11.320 -4.978 -17.211 1.00 92.44 77 MET A N 1
ATOM 592 C CA . MET A 1 77 ? 10.826 -3.875 -16.385 1.00 92.44 77 MET A CA 1
ATOM 593 C C . MET A 1 77 ? 9.439 -3.398 -16.841 1.00 92.44 77 MET A C 1
ATOM 595 O O . MET A 1 77 ? 8.563 -3.194 -16.003 1.00 92.44 77 MET A O 1
ATOM 599 N N . TRP A 1 78 ? 9.207 -3.261 -18.150 1.00 93.31 78 TRP A N 1
ATOM 600 C CA . TRP A 1 78 ? 7.900 -2.871 -18.689 1.00 93.31 78 TRP A CA 1
ATOM 601 C C . TRP A 1 78 ? 6.817 -3.916 -18.410 1.00 93.31 78 TRP A C 1
ATOM 603 O O . TRP A 1 78 ? 5.742 -3.568 -17.920 1.00 93.31 78 TRP A O 1
ATOM 613 N N . TYR A 1 79 ? 7.109 -5.204 -18.592 1.00 94.44 79 TYR A N 1
ATOM 614 C CA . TYR A 1 79 ? 6.190 -6.264 -18.167 1.00 94.44 79 TYR A CA 1
ATOM 615 C C . TYR A 1 79 ? 5.947 -6.249 -16.652 1.00 94.44 79 TYR A C 1
ATOM 617 O O . TYR A 1 79 ? 4.805 -6.386 -16.215 1.00 94.44 79 TYR A O 1
ATOM 625 N N . GLY A 1 80 ? 6.982 -6.006 -15.846 1.00 94.00 80 GLY A N 1
ATOM 626 C CA . GLY A 1 80 ? 6.865 -5.846 -14.396 1.00 94.00 80 GLY A CA 1
ATOM 627 C C . GLY A 1 80 ? 5.941 -4.690 -14.001 1.00 94.00 80 GLY A C 1
ATOM 628 O O . GLY A 1 80 ? 5.092 -4.854 -13.127 1.00 94.00 80 GLY A O 1
ATOM 629 N N . GLY A 1 81 ? 6.036 -3.551 -14.694 1.00 93.31 81 GLY A N 1
ATOM 630 C CA . GLY A 1 81 ? 5.114 -2.420 -14.546 1.00 93.31 81 GLY A CA 1
ATOM 631 C C . GLY A 1 81 ? 3.669 -2.784 -14.881 1.00 93.31 81 GLY A C 1
ATOM 632 O O . GLY A 1 81 ? 2.748 -2.371 -14.174 1.00 93.31 81 GLY A O 1
ATOM 633 N N . SER A 1 82 ? 3.461 -3.621 -15.901 1.00 96.25 82 SER A N 1
ATOM 634 C CA . SER A 1 82 ? 2.128 -4.116 -16.250 1.00 96.25 82 SER A CA 1
ATOM 635 C C . SER A 1 82 ? 1.535 -5.005 -15.151 1.00 96.25 82 SER A C 1
ATOM 637 O O . SER A 1 82 ? 0.414 -4.767 -14.697 1.00 96.25 82 SER A O 1
ATOM 639 N N . VAL A 1 83 ? 2.317 -5.966 -14.644 1.00 96.25 83 VAL A N 1
ATOM 640 C CA . VAL A 1 83 ? 1.918 -6.836 -13.522 1.00 96.25 83 VAL A CA 1
ATOM 641 C C . VAL A 1 83 ? 1.611 -6.012 -12.273 1.00 96.25 83 VAL A C 1
ATOM 643 O O . VAL A 1 83 ? 0.603 -6.253 -11.611 1.00 96.25 83 VAL A O 1
ATOM 646 N N . PHE A 1 84 ? 2.428 -5.001 -11.971 1.00 95.44 84 PHE A N 1
ATOM 647 C CA . PHE A 1 84 ? 2.163 -4.078 -10.870 1.00 95.44 84 PHE A CA 1
ATOM 648 C C . PHE A 1 84 ? 0.824 -3.350 -11.042 1.00 95.44 84 PHE A C 1
ATOM 650 O O . PHE A 1 84 ? 0.035 -3.297 -10.098 1.00 95.44 84 PHE A O 1
ATOM 657 N N . GLY A 1 85 ? 0.533 -2.848 -12.247 1.00 95.69 85 GLY A N 1
ATOM 658 C CA . GLY A 1 85 ? -0.755 -2.237 -12.568 1.00 95.69 85 GLY A CA 1
ATOM 659 C C . GLY A 1 85 ? -1.924 -3.186 -12.294 1.00 95.69 85 GLY A C 1
ATOM 660 O O . GLY A 1 85 ? -2.872 -2.804 -11.612 1.00 95.69 85 GLY A O 1
ATOM 661 N N . ILE A 1 86 ? -1.825 -4.450 -12.718 1.00 97.25 86 ILE A N 1
ATOM 662 C CA . ILE A 1 86 ? -2.844 -5.481 -12.449 1.00 97.25 86 ILE A CA 1
ATOM 663 C C . ILE A 1 86 ? -3.012 -5.712 -10.942 1.00 97.25 86 ILE A C 1
ATOM 665 O O . ILE A 1 86 ? -4.138 -5.693 -10.442 1.00 97.25 86 ILE A O 1
ATOM 669 N N . CYS A 1 87 ? -1.917 -5.878 -10.195 1.00 96.44 87 CYS A N 1
ATOM 670 C CA . CYS A 1 87 ? -1.959 -6.016 -8.737 1.00 96.44 87 CYS A CA 1
ATOM 671 C C . CYS A 1 87 ? -2.662 -4.821 -8.075 1.00 96.44 87 CYS A C 1
ATOM 673 O O . CYS A 1 87 ? -3.473 -5.007 -7.165 1.00 96.44 87 CYS A O 1
ATOM 675 N N . TRP A 1 88 ? -2.406 -3.603 -8.557 1.00 95.69 88 TRP A N 1
ATOM 676 C CA . TRP A 1 88 ? -3.048 -2.386 -8.065 1.00 95.69 88 TRP A CA 1
ATOM 677 C C . TRP A 1 88 ? -4.552 -2.345 -8.360 1.00 95.69 88 TRP A C 1
ATOM 679 O O . TRP A 1 88 ? -5.342 -1.950 -7.497 1.00 95.69 88 TRP A O 1
ATOM 689 N N . VAL A 1 89 ? -4.967 -2.795 -9.548 1.00 97.62 89 VAL A N 1
ATOM 690 C CA . VAL A 1 89 ? -6.383 -2.940 -9.921 1.00 97.62 89 VAL A CA 1
ATOM 691 C C . VAL A 1 89 ? -7.069 -3.937 -9.000 1.00 97.62 89 VAL A C 1
ATOM 693 O O . VAL A 1 89 ? -8.076 -3.596 -8.385 1.00 97.62 89 VAL A O 1
ATOM 696 N N . VAL A 1 90 ? -6.509 -5.141 -8.851 1.00 97.50 90 VAL A N 1
ATOM 697 C CA . VAL A 1 90 ? -7.069 -6.193 -7.989 1.00 97.50 90 VAL A CA 1
ATOM 698 C C . VAL A 1 90 ? -7.193 -5.694 -6.554 1.00 97.50 90 VAL A C 1
ATOM 700 O O . VAL A 1 90 ? -8.239 -5.858 -5.927 1.00 97.50 90 VAL A O 1
ATOM 703 N N . PHE A 1 91 ? -6.162 -5.022 -6.045 1.00 96.38 91 PHE A N 1
ATOM 704 C CA . PHE A 1 91 ? -6.183 -4.435 -4.713 1.00 96.38 91 PHE A CA 1
ATOM 705 C C . PHE A 1 91 ? -7.296 -3.384 -4.569 1.00 96.38 91 PHE A C 1
ATOM 707 O O . PHE A 1 91 ? -8.124 -3.493 -3.661 1.00 96.38 91 PHE A O 1
ATOM 714 N N . SER A 1 92 ? -7.382 -2.431 -5.499 1.00 95.75 92 SER A N 1
ATOM 715 C CA . SER A 1 92 ? -8.376 -1.349 -5.477 1.00 95.75 92 SER A CA 1
ATOM 716 C C . SER A 1 92 ? -9.809 -1.879 -5.592 1.00 95.75 92 SER A C 1
ATOM 718 O O . SER A 1 92 ? -10.684 -1.504 -4.811 1.00 95.75 92 SER A O 1
ATOM 720 N N . VAL A 1 93 ? -10.046 -2.817 -6.510 1.00 97.00 93 VAL A N 1
ATOM 721 C CA . VAL A 1 93 ? -11.341 -3.483 -6.692 1.00 97.00 93 VAL A CA 1
ATOM 722 C C . VAL A 1 93 ? -11.709 -4.305 -5.458 1.00 97.00 93 VAL A C 1
ATOM 724 O O . VAL A 1 93 ? -12.858 -4.263 -5.024 1.00 97.00 93 VAL A O 1
ATOM 727 N N . SER A 1 94 ? -10.753 -4.986 -4.819 1.00 96.50 94 SER A N 1
ATOM 728 C CA . SER A 1 94 ? -11.029 -5.744 -3.593 1.00 96.50 94 SER A CA 1
ATOM 729 C C . SER A 1 94 ? -11.513 -4.850 -2.444 1.00 96.50 94 SER A C 1
ATOM 731 O O . SER A 1 94 ? -12.385 -5.258 -1.676 1.00 96.50 94 SER A O 1
ATOM 733 N N . ILE A 1 95 ? -10.998 -3.619 -2.347 1.00 94.56 95 ILE A N 1
ATOM 734 C CA . ILE A 1 95 ? -11.450 -2.617 -1.372 1.00 94.56 95 ILE A CA 1
ATOM 735 C C . ILE A 1 95 ? -12.862 -2.130 -1.722 1.00 94.56 95 ILE A C 1
ATOM 737 O O . ILE A 1 95 ? -13.714 -2.032 -0.836 1.00 94.56 95 ILE A O 1
ATOM 741 N N . LEU A 1 96 ? -13.141 -1.885 -3.006 1.00 96.06 96 LEU A N 1
ATOM 742 C CA . LEU A 1 96 ? -14.467 -1.479 -3.481 1.00 96.06 96 LEU A CA 1
ATOM 743 C C . LEU A 1 96 ? -15.537 -2.546 -3.214 1.00 96.06 96 LEU A C 1
ATOM 745 O O . LEU A 1 96 ? -16.590 -2.210 -2.673 1.00 96.06 96 LEU A O 1
ATOM 749 N N . ILE A 1 97 ? -15.254 -3.816 -3.528 1.00 96.75 97 ILE A N 1
ATOM 750 C CA . ILE A 1 97 ? -16.175 -4.946 -3.312 1.00 96.75 97 ILE A CA 1
ATOM 751 C C . ILE A 1 97 ? -16.470 -5.126 -1.822 1.00 96.75 97 ILE A C 1
ATOM 753 O O . ILE A 1 97 ? -17.621 -5.311 -1.436 1.00 96.75 97 ILE A O 1
ATOM 757 N N . LYS A 1 98 ? -15.447 -5.030 -0.963 1.00 94.81 98 LYS A N 1
ATOM 758 C CA . LYS A 1 98 ? -15.635 -5.149 0.491 1.00 94.81 98 LYS A CA 1
ATOM 759 C C . LYS A 1 98 ? -16.484 -4.019 1.070 1.00 94.81 98 LYS A C 1
ATOM 761 O O . LYS A 1 98 ? -17.079 -4.196 2.130 1.00 94.81 98 LYS A O 1
ATOM 766 N N . GLY A 1 99 ? -16.498 -2.839 0.444 1.00 94.38 99 GLY A N 1
ATOM 767 C CA . GLY A 1 99 ? -17.242 -1.667 0.921 1.00 94.38 99 GLY A CA 1
ATOM 768 C C . GLY A 1 99 ? -16.766 -1.110 2.275 1.00 94.38 99 GLY A C 1
ATOM 769 O O . GLY A 1 99 ? -17.304 -0.113 2.767 1.00 94.38 99 GLY A O 1
ATOM 770 N N . LYS A 1 100 ? -15.732 -1.714 2.862 1.00 93.94 100 LYS A N 1
ATOM 771 C CA . LYS A 1 100 ? -15.104 -1.355 4.129 1.00 93.94 100 LYS A CA 1
ATOM 772 C C . LYS A 1 100 ? -13.591 -1.363 3.955 1.00 93.94 100 LYS A C 1
ATOM 774 O O . LYS A 1 100 ? -13.055 -2.214 3.245 1.00 93.94 100 LYS A O 1
ATOM 779 N N . ARG A 1 101 ? -12.913 -0.444 4.639 1.00 93.25 101 ARG A N 1
ATOM 780 C CA . ARG A 1 101 ? -11.453 -0.350 4.669 1.00 93.25 101 ARG A CA 1
ATOM 781 C C . ARG A 1 101 ? -10.944 -0.612 6.079 1.00 93.25 101 ARG A C 1
ATOM 783 O O . ARG A 1 101 ? -11.400 0.032 7.024 1.00 93.25 101 ARG A O 1
ATOM 790 N N . HIS A 1 102 ? -9.967 -1.504 6.199 1.00 92.81 102 HIS A N 1
ATOM 791 C CA . HIS A 1 102 ? -9.272 -1.764 7.451 1.00 92.81 102 HIS A CA 1
ATOM 792 C C . HIS A 1 102 ? -8.097 -0.792 7.587 1.00 92.81 102 HIS A C 1
ATOM 794 O O . HIS A 1 102 ? -7.053 -0.955 6.944 1.00 92.81 102 HIS A O 1
ATOM 800 N N . LEU A 1 103 ? -8.238 0.215 8.451 1.00 92.00 103 LEU A N 1
ATOM 801 C CA . LEU A 1 103 ? -7.324 1.364 8.504 1.00 92.00 103 LEU A CA 1
ATOM 802 C C . LEU A 1 103 ? -5.870 0.994 8.838 1.00 92.00 103 LEU A C 1
ATOM 804 O O . LEU A 1 103 ? -4.954 1.682 8.404 1.00 92.00 103 LEU A O 1
ATOM 808 N N . LYS A 1 104 ? -5.635 -0.115 9.552 1.00 90.44 104 LYS A N 1
ATOM 809 C CA . LYS A 1 104 ? -4.271 -0.595 9.848 1.00 90.44 104 LYS A CA 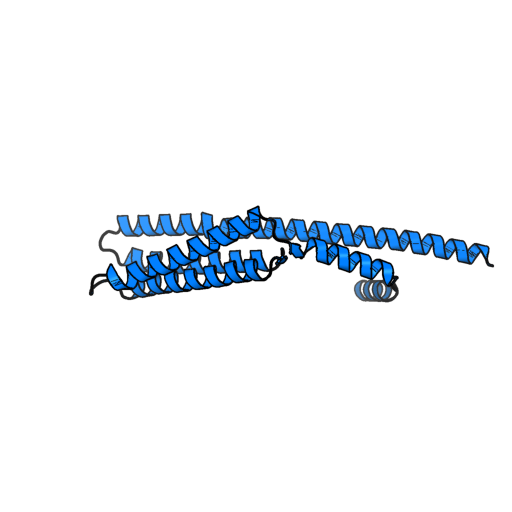1
ATOM 810 C C . LYS A 1 104 ? -3.655 -1.483 8.763 1.00 90.44 104 LYS A C 1
ATOM 812 O O . LYS A 1 104 ? -2.434 -1.592 8.709 1.00 90.44 104 LYS A O 1
ATOM 817 N N . ARG A 1 105 ? -4.461 -2.174 7.951 1.00 93.00 105 ARG A N 1
ATOM 818 C CA . ARG A 1 105 ? -3.964 -3.243 7.066 1.00 93.00 105 ARG A CA 1
ATOM 819 C C . ARG A 1 105 ? -3.808 -2.752 5.640 1.00 93.00 105 ARG A C 1
ATOM 821 O O . ARG A 1 105 ? -2.738 -2.901 5.059 1.00 93.00 105 ARG A O 1
ATOM 828 N N . ASP A 1 106 ? -4.856 -2.138 5.106 1.00 93.75 106 ASP A N 1
ATOM 829 C CA . ASP A 1 106 ? -4.906 -1.778 3.692 1.00 93.75 106 ASP A CA 1
ATOM 830 C C . ASP A 1 106 ? -3.875 -0.685 3.343 1.00 93.75 106 ASP A C 1
ATOM 832 O O . ASP A 1 106 ? -3.158 -0.854 2.359 1.00 93.75 106 ASP A O 1
ATOM 836 N N . PRO A 1 107 ? -3.671 0.370 4.162 1.00 92.62 107 PRO A N 1
ATOM 837 C CA . PRO A 1 107 ? -2.619 1.356 3.902 1.00 92.62 107 PRO A CA 1
ATOM 838 C C . PRO A 1 107 ? -1.194 0.790 3.968 1.00 92.62 107 PRO A C 1
ATOM 840 O O . PRO A 1 107 ? -0.353 1.186 3.166 1.00 92.62 107 PRO A O 1
ATOM 843 N N . ASN A 1 108 ? -0.922 -0.171 4.864 1.00 93.38 108 ASN A N 1
ATOM 844 C CA . ASN A 1 108 ? 0.382 -0.846 4.924 1.00 93.38 108 ASN A CA 1
ATOM 845 C C . ASN A 1 108 ? 0.648 -1.664 3.658 1.00 93.38 108 ASN A C 1
ATOM 847 O O . ASN A 1 108 ? 1.755 -1.614 3.130 1.00 93.38 108 ASN A O 1
ATOM 851 N N . LEU A 1 109 ? -0.357 -2.396 3.170 1.00 94.06 109 LEU A N 1
ATOM 852 C CA . LEU A 1 109 ? -0.241 -3.158 1.927 1.00 94.06 109 LEU A CA 1
ATOM 853 C C . LEU A 1 109 ? -0.027 -2.229 0.731 1.00 94.06 109 LEU A C 1
ATOM 855 O O . LEU A 1 109 ? 0.886 -2.466 -0.052 1.00 94.06 109 LEU A O 1
ATOM 859 N N . ALA A 1 110 ? -0.804 -1.147 0.629 1.00 92.88 110 ALA A N 1
ATOM 860 C CA . ALA A 1 110 ? -0.656 -0.158 -0.435 1.00 92.88 110 ALA A CA 1
ATOM 861 C C . ALA A 1 110 ? 0.736 0.493 -0.419 1.00 92.88 110 ALA A C 1
ATOM 863 O O . ALA A 1 110 ? 1.416 0.521 -1.439 1.00 92.88 110 ALA A O 1
ATOM 864 N N . ALA A 1 111 ? 1.191 0.965 0.747 1.00 93.25 111 ALA A N 1
ATOM 865 C CA . ALA A 1 111 ? 2.502 1.591 0.893 1.00 93.25 111 ALA A CA 1
ATOM 866 C C . ALA A 1 111 ? 3.647 0.606 0.614 1.00 93.25 111 ALA A C 1
ATOM 868 O O . ALA A 1 111 ? 4.603 0.962 -0.068 1.00 93.25 111 ALA A O 1
ATOM 869 N N . GLY A 1 112 ? 3.542 -0.633 1.104 1.00 93.19 112 GLY A N 1
ATOM 870 C CA . GLY A 1 112 ? 4.532 -1.679 0.856 1.00 93.19 112 GLY A CA 1
ATOM 871 C C . GLY A 1 112 ? 4.621 -2.061 -0.621 1.00 93.19 112 GLY A C 1
ATOM 872 O O . GLY A 1 112 ? 5.721 -2.163 -1.158 1.00 93.19 112 GLY A O 1
ATOM 873 N N . LEU A 1 113 ? 3.473 -2.203 -1.292 1.00 93.69 113 LEU A N 1
ATOM 874 C CA . LEU A 1 113 ? 3.392 -2.508 -2.719 1.00 93.69 113 LEU A CA 1
ATOM 875 C C . LEU A 1 113 ? 4.006 -1.379 -3.562 1.00 93.69 113 LEU A C 1
ATOM 877 O O . LEU A 1 113 ? 4.870 -1.646 -4.396 1.00 93.69 113 LEU A O 1
ATOM 881 N N . THR A 1 114 ? 3.623 -0.123 -3.309 1.00 92.81 114 THR A N 1
ATOM 882 C CA . THR A 1 114 ? 4.175 1.045 -4.016 1.00 92.81 114 THR A CA 1
ATOM 883 C C . THR A 1 114 ? 5.671 1.200 -3.770 1.00 92.81 114 THR A C 1
ATOM 885 O O . THR A 1 114 ? 6.422 1.426 -4.714 1.00 92.81 114 THR A O 1
ATOM 888 N N . TRP A 1 115 ? 6.130 1.048 -2.525 1.00 94.88 115 TRP A N 1
ATOM 889 C CA . TRP A 1 115 ? 7.552 1.149 -2.210 1.00 94.88 115 TRP A CA 1
ATOM 890 C C . TRP A 1 115 ? 8.373 0.044 -2.872 1.00 94.88 115 TRP A C 1
ATOM 892 O O . TRP A 1 115 ? 9.396 0.343 -3.481 1.00 94.88 115 TRP A O 1
ATOM 902 N N . GLY A 1 116 ? 7.919 -1.211 -2.797 1.00 94.44 116 GLY A N 1
ATOM 903 C CA . GLY A 1 116 ? 8.616 -2.339 -3.414 1.00 94.44 116 GLY A CA 1
ATOM 904 C C . GLY A 1 116 ? 8.739 -2.173 -4.928 1.00 94.44 116 GLY A C 1
ATOM 905 O O . GLY A 1 116 ? 9.808 -2.397 -5.491 1.00 94.44 116 GLY A O 1
ATOM 906 N N . PHE A 1 117 ? 7.674 -1.697 -5.578 1.00 93.81 117 PHE A N 1
ATOM 907 C CA . PHE A 1 117 ? 7.702 -1.375 -7.001 1.00 93.81 117 PHE A CA 1
ATOM 908 C C . PHE A 1 117 ? 8.654 -0.222 -7.325 1.00 93.81 117 PHE A C 1
ATOM 910 O O . PHE A 1 117 ? 9.491 -0.363 -8.214 1.00 93.81 117 PHE A O 1
ATOM 917 N N . MET A 1 118 ? 8.579 0.890 -6.587 1.00 95.06 118 MET A N 1
ATOM 918 C CA . MET A 1 118 ? 9.474 2.029 -6.805 1.00 95.06 118 MET A CA 1
ATOM 919 C C . MET A 1 118 ? 10.937 1.635 -6.613 1.00 95.06 118 MET A C 1
ATOM 921 O O . MET A 1 118 ? 11.769 2.006 -7.430 1.00 95.06 118 MET A O 1
ATOM 925 N N . LEU A 1 119 ? 11.250 0.825 -5.599 1.00 95.56 119 LEU A N 1
ATOM 926 C CA . LEU A 1 119 ? 12.600 0.315 -5.382 1.00 95.56 119 LEU A CA 1
ATOM 927 C C . LEU A 1 119 ? 13.079 -0.532 -6.569 1.00 95.56 119 LEU A C 1
ATOM 929 O O . LEU A 1 119 ? 14.195 -0.335 -7.046 1.00 95.56 119 LEU A O 1
ATOM 933 N N . ALA A 1 120 ? 12.235 -1.437 -7.074 1.00 94.19 120 ALA A N 1
ATOM 934 C CA . ALA A 1 120 ? 12.560 -2.259 -8.236 1.00 94.19 120 ALA A CA 1
ATOM 935 C C . ALA A 1 120 ? 12.817 -1.407 -9.491 1.00 94.19 120 ALA A C 1
ATOM 937 O O . ALA A 1 120 ? 13.802 -1.633 -10.195 1.00 94.19 120 ALA A O 1
ATOM 938 N N . VAL A 1 121 ? 11.982 -0.390 -9.738 1.00 92.62 121 VAL A N 1
ATOM 939 C CA . VAL A 1 121 ? 12.166 0.565 -10.842 1.00 92.62 121 VAL A CA 1
ATOM 940 C C . VAL A 1 121 ? 13.459 1.355 -10.669 1.00 92.62 121 VAL A C 1
ATOM 942 O O . VAL A 1 121 ? 14.224 1.474 -11.621 1.00 92.62 121 VAL A O 1
ATOM 945 N N . THR A 1 122 ? 13.762 1.853 -9.469 1.00 94.94 122 THR A N 1
ATOM 946 C CA . THR A 1 122 ? 15.009 2.584 -9.213 1.00 94.94 122 THR A CA 1
ATOM 947 C C . THR A 1 122 ? 16.233 1.712 -9.468 1.00 94.94 122 THR A C 1
ATOM 949 O O . THR A 1 122 ? 17.151 2.161 -10.148 1.00 94.94 122 THR A O 1
ATOM 952 N N . ILE A 1 123 ? 16.245 0.463 -8.994 1.00 94.94 123 ILE A N 1
ATOM 953 C CA . ILE A 1 123 ? 17.345 -0.480 -9.250 1.00 94.94 123 ILE A CA 1
ATOM 954 C C . ILE A 1 123 ? 17.500 -0.729 -10.754 1.00 94.94 123 ILE A C 1
ATOM 956 O O . ILE A 1 123 ? 18.614 -0.667 -11.274 1.00 94.94 123 ILE A O 1
ATOM 960 N N . ALA A 1 124 ? 16.398 -0.952 -11.472 1.00 91.81 124 ALA A N 1
ATOM 961 C CA . ALA A 1 124 ? 16.433 -1.131 -12.920 1.00 91.81 124 ALA A CA 1
ATOM 962 C C . ALA A 1 124 ? 16.982 0.115 -13.637 1.00 91.81 124 ALA A C 1
ATOM 964 O O . ALA A 1 124 ? 17.835 -0.013 -14.512 1.00 91.81 124 ALA A O 1
ATOM 965 N N . CYS A 1 125 ? 16.568 1.318 -13.230 1.00 93.06 125 CYS A N 1
ATOM 966 C CA . CYS A 1 125 ? 17.100 2.575 -13.754 1.00 93.06 125 CYS A CA 1
ATOM 967 C C . CYS A 1 125 ? 18.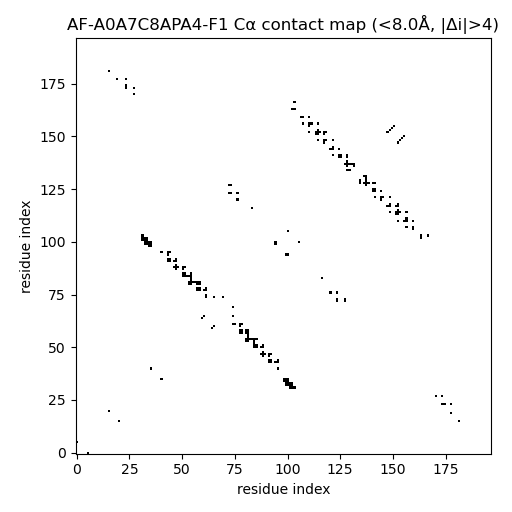596 2.750 -13.454 1.00 93.06 125 CYS A C 1
ATOM 969 O O . CYS A 1 125 ? 19.323 3.250 -14.305 1.00 93.06 125 CYS A O 1
ATOM 971 N N . LEU A 1 126 ? 19.091 2.318 -12.292 1.00 94.00 126 LEU A N 1
ATOM 972 C CA . LEU A 1 126 ? 20.526 2.359 -11.994 1.00 94.00 126 LEU A CA 1
ATOM 973 C C . LEU A 1 126 ? 21.314 1.448 -12.949 1.00 94.00 126 LEU A C 1
ATOM 975 O O . LEU A 1 126 ? 22.306 1.884 -13.525 1.00 94.00 126 LEU A O 1
ATOM 979 N N . ILE A 1 127 ? 20.846 0.217 -13.176 1.00 93.94 127 ILE A N 1
ATOM 980 C CA . ILE A 1 127 ? 21.512 -0.749 -14.068 1.00 93.94 127 ILE A CA 1
ATOM 981 C C . ILE A 1 127 ? 21.443 -0.299 -15.536 1.00 93.94 127 ILE A C 1
ATOM 983 O O . ILE A 1 127 ? 22.422 -0.387 -16.275 1.00 93.94 127 ILE A O 1
ATOM 987 N N . LEU A 1 128 ? 20.287 0.199 -15.979 1.00 91.06 128 LEU A N 1
ATOM 988 C CA . LEU A 1 128 ? 20.119 0.692 -17.347 1.00 91.06 128 LEU A CA 1
ATOM 989 C C . LEU A 1 128 ? 20.885 1.999 -17.572 1.00 91.06 128 LEU A C 1
ATOM 991 O O . LEU A 1 128 ? 21.428 2.208 -18.653 1.00 91.06 128 LEU A O 1
ATOM 995 N N . GLY A 1 129 ? 20.964 2.860 -16.557 1.00 92.12 129 GLY A N 1
ATOM 996 C CA . GLY A 1 129 ? 21.629 4.156 -16.636 1.00 92.12 129 GLY A CA 1
ATOM 997 C C . GLY A 1 129 ? 23.131 4.049 -16.861 1.00 92.12 129 GLY A C 1
ATOM 998 O O . GLY A 1 129 ? 23.677 4.845 -17.618 1.00 92.12 129 GLY A O 1
ATOM 999 N N . THR A 1 130 ? 23.792 3.045 -16.276 1.00 91.94 130 THR A N 1
ATOM 1000 C CA . THR A 1 130 ? 25.223 2.783 -16.515 1.00 91.94 130 THR A CA 1
ATOM 1001 C C . THR A 1 130 ? 25.504 2.175 -17.888 1.00 91.94 130 THR A C 1
ATOM 1003 O O . THR A 1 130 ? 26.639 2.222 -18.351 1.00 91.94 130 THR A O 1
ATOM 1006 N N . SER A 1 131 ? 24.483 1.619 -18.543 1.00 88.94 131 SER A N 1
ATOM 1007 C CA . SER A 1 131 ? 24.601 0.959 -19.848 1.00 88.94 131 SER A CA 1
ATOM 1008 C C . SER A 1 131 ? 24.335 1.902 -21.030 1.00 88.94 131 SER A C 1
ATOM 1010 O O . SER A 1 131 ? 24.421 1.481 -22.184 1.00 88.94 131 SER A O 1
ATOM 1012 N N . LEU A 1 132 ? 23.968 3.164 -20.775 1.00 89.44 132 LEU A N 1
ATOM 1013 C CA . LEU A 1 132 ? 23.673 4.137 -21.827 1.00 89.44 132 LEU A CA 1
ATOM 1014 C C . LEU A 1 132 ? 24.965 4.720 -22.432 1.00 89.44 132 LEU A C 1
ATOM 1016 O O . LEU A 1 132 ? 25.882 5.051 -21.684 1.00 89.44 132 LEU A O 1
ATOM 1020 N N . PRO A 1 133 ? 25.025 4.934 -23.765 1.00 92.00 133 PRO A N 1
ATOM 1021 C CA . PRO A 1 133 ? 26.188 5.550 -24.416 1.00 92.00 133 PRO A CA 1
ATOM 1022 C C . PRO A 1 133 ? 26.475 6.982 -23.946 1.00 92.00 133 PRO A C 1
ATOM 1024 O O . PRO A 1 133 ? 27.609 7.443 -24.013 1.00 92.00 133 PRO A O 1
ATOM 1027 N N . ASP A 1 134 ? 25.433 7.690 -23.502 1.00 95.50 134 ASP A N 1
ATOM 1028 C CA . ASP A 1 134 ? 25.513 9.060 -23.005 1.00 95.50 134 ASP A CA 1
ATOM 1029 C C . ASP A 1 134 ? 25.435 9.065 -21.465 1.00 95.50 134 ASP A C 1
ATOM 1031 O O . ASP A 1 134 ? 24.351 8.844 -20.902 1.00 95.50 134 ASP A O 1
ATOM 1035 N N . PRO A 1 135 ? 26.554 9.335 -20.767 1.00 93.56 135 PRO A N 1
ATOM 1036 C CA . PRO A 1 135 ? 26.601 9.303 -19.310 1.00 93.56 135 PRO A CA 1
ATOM 1037 C C . PRO A 1 135 ? 25.746 10.402 -18.666 1.00 93.56 135 PRO A C 1
ATOM 1039 O O . PRO A 1 135 ? 25.250 10.210 -17.555 1.00 93.56 135 PRO A O 1
ATOM 1042 N N . ALA A 1 136 ? 25.513 11.531 -19.349 1.00 95.94 136 ALA A N 1
ATOM 1043 C CA . ALA A 1 136 ? 24.690 12.612 -18.813 1.00 95.94 136 ALA A CA 1
ATOM 1044 C C . ALA A 1 136 ? 23.215 12.194 -18.729 1.00 95.94 136 ALA A C 1
ATOM 1046 O O . ALA A 1 136 ? 22.563 12.416 -17.707 1.00 95.94 136 ALA A O 1
ATOM 1047 N N . LYS A 1 137 ? 22.700 11.514 -19.762 1.00 94.12 137 LYS A N 1
ATOM 1048 C CA . LYS A 1 137 ? 21.340 10.946 -19.752 1.00 94.12 137 LYS A CA 1
ATOM 1049 C C . LYS A 1 137 ? 21.191 9.837 -18.716 1.00 94.12 137 LYS A C 1
ATOM 1051 O O . LYS A 1 137 ? 20.170 9.784 -18.031 1.00 94.12 137 LYS A O 1
ATOM 1056 N N . GLY A 1 138 ? 22.214 8.993 -18.567 1.00 93.50 138 GLY A N 1
ATOM 1057 C CA . GLY A 1 138 ? 22.273 7.989 -17.504 1.00 93.50 138 GLY A CA 1
ATOM 1058 C C . GLY A 1 138 ? 22.134 8.625 -16.122 1.00 93.50 138 GLY A C 1
ATOM 1059 O O . GLY A 1 138 ? 21.224 8.271 -15.374 1.00 93.50 138 GLY A O 1
ATOM 1060 N N . ALA A 1 139 ? 22.958 9.631 -15.817 1.00 94.88 139 ALA A N 1
ATOM 1061 C CA . ALA A 1 139 ? 22.909 10.354 -14.548 1.00 94.88 139 ALA A CA 1
ATOM 1062 C C . ALA A 1 139 ? 21.552 11.040 -14.305 1.00 94.88 139 ALA A C 1
ATOM 1064 O O . ALA A 1 139 ? 20.994 10.920 -13.215 1.00 94.88 139 ALA A O 1
ATOM 1065 N N . GLN A 1 140 ? 20.975 11.700 -15.316 1.00 95.44 140 GLN A N 1
ATOM 1066 C CA . GLN A 1 140 ? 19.643 12.310 -15.213 1.00 95.44 140 GLN A CA 1
ATOM 1067 C C . GLN A 1 140 ? 18.566 11.278 -14.863 1.00 95.44 140 GLN A C 1
ATOM 1069 O O . GLN A 1 140 ? 17.758 11.508 -13.963 1.00 95.44 140 GLN A O 1
ATOM 1074 N N . MET A 1 141 ? 18.577 10.117 -15.522 1.00 94.00 141 MET A N 1
ATOM 1075 C CA . MET A 1 141 ? 17.630 9.037 -15.247 1.00 94.00 141 MET A CA 1
ATOM 1076 C C . MET A 1 141 ? 17.754 8.517 -13.809 1.00 94.00 141 MET A C 1
ATOM 1078 O O . MET A 1 141 ? 16.737 8.278 -13.157 1.00 94.00 141 MET A O 1
ATOM 1082 N N . MET A 1 142 ? 18.978 8.397 -13.285 1.00 94.94 142 MET A N 1
ATOM 1083 C CA . MET A 1 142 ? 19.218 8.006 -11.890 1.00 94.94 142 MET A CA 1
ATOM 1084 C C . MET A 1 142 ? 18.686 9.049 -10.903 1.00 94.94 142 MET A C 1
ATOM 1086 O O . MET A 1 142 ? 18.006 8.691 -9.942 1.00 94.94 142 MET A O 1
ATOM 1090 N N . VAL A 1 143 ? 18.947 10.337 -11.153 1.00 96.44 143 VAL A N 1
ATOM 1091 C CA . VAL A 1 143 ? 18.456 11.436 -10.307 1.00 96.44 143 VAL A CA 1
ATOM 1092 C C . VAL A 1 143 ? 16.931 11.450 -10.284 1.00 96.44 143 VAL A C 1
ATOM 1094 O O . VAL A 1 143 ? 16.343 11.496 -9.204 1.00 96.44 143 VAL A O 1
ATOM 1097 N N . TYR A 1 144 ? 16.273 11.332 -11.441 1.00 95.31 144 TYR A N 1
ATOM 1098 C CA . TYR A 1 144 ? 14.815 11.243 -11.486 1.00 95.31 144 TYR A CA 1
ATOM 1099 C C . TYR A 1 144 ? 14.306 10.016 -10.732 1.00 95.31 144 TYR A C 1
ATOM 1101 O O . TYR A 1 144 ? 13.425 10.156 -9.888 1.00 95.31 144 TYR A O 1
ATOM 1109 N N . ALA A 1 145 ? 14.883 8.834 -10.957 1.00 94.56 145 ALA A N 1
ATOM 1110 C CA . ALA A 1 145 ? 14.470 7.617 -10.264 1.00 94.56 145 ALA A CA 1
ATOM 1111 C C . ALA A 1 145 ? 14.593 7.732 -8.733 1.00 94.56 145 ALA A C 1
ATOM 1113 O O . ALA A 1 145 ? 13.721 7.242 -8.015 1.00 94.56 145 ALA A O 1
ATOM 1114 N N . LEU A 1 146 ? 15.629 8.410 -8.229 1.00 95.94 146 LEU A N 1
ATOM 1115 C CA . LEU A 1 146 ? 15.800 8.689 -6.801 1.00 95.94 146 LEU A CA 1
ATOM 1116 C C . LEU A 1 146 ? 14.753 9.676 -6.274 1.00 95.94 146 LEU A C 1
ATOM 1118 O O . LEU A 1 146 ? 14.141 9.420 -5.239 1.00 95.94 146 LEU A O 1
ATOM 1122 N N . VAL A 1 147 ? 14.500 10.774 -6.990 1.00 96.81 147 VAL A N 1
ATOM 1123 C CA . VAL A 1 147 ? 13.458 11.746 -6.618 1.00 96.81 147 VAL A CA 1
ATOM 1124 C C . VAL A 1 147 ? 12.083 11.072 -6.577 1.00 96.81 147 VAL A C 1
ATOM 1126 O O . VAL A 1 147 ? 11.348 11.233 -5.602 1.00 96.81 147 VAL A O 1
ATOM 1129 N N . PHE A 1 148 ? 11.757 10.248 -7.577 1.00 94.25 148 PHE A N 1
ATOM 1130 C CA . PHE A 1 148 ? 10.519 9.467 -7.606 1.00 94.25 148 PHE A CA 1
ATOM 1131 C C . PHE A 1 148 ? 10.433 8.477 -6.438 1.00 94.25 148 PHE A C 1
ATOM 1133 O O . PHE A 1 148 ? 9.387 8.394 -5.794 1.00 94.25 148 PHE A O 1
ATOM 1140 N N . LEU A 1 149 ? 11.521 7.777 -6.103 1.00 95.25 149 LEU A N 1
ATOM 1141 C CA . LEU A 1 149 ? 11.561 6.868 -4.955 1.00 95.25 149 LEU A CA 1
ATOM 1142 C C . LEU A 1 149 ? 11.286 7.596 -3.633 1.00 95.25 149 LEU A C 1
ATOM 1144 O O . LEU A 1 149 ? 10.555 7.083 -2.785 1.00 95.25 149 LEU A O 1
ATOM 1148 N N . VAL A 1 150 ? 11.829 8.799 -3.447 1.00 95.75 150 VAL A N 1
ATOM 1149 C CA . VAL A 1 150 ? 11.592 9.587 -2.230 1.00 95.75 150 VAL A CA 1
ATOM 1150 C C . VAL A 1 150 ? 10.143 10.076 -2.172 1.00 95.75 150 VAL A C 1
ATOM 1152 O O . VAL A 1 150 ? 9.462 9.859 -1.166 1.00 95.75 150 VAL A O 1
ATOM 1155 N N . ILE A 1 151 ? 9.645 10.684 -3.252 1.00 95.19 151 ILE A N 1
ATOM 1156 C CA . ILE A 1 151 ? 8.306 11.292 -3.288 1.00 95.19 151 ILE A CA 1
ATOM 1157 C C . ILE A 1 151 ? 7.201 10.234 -3.228 1.00 95.19 151 ILE A C 1
ATOM 1159 O O . ILE A 1 151 ? 6.227 10.411 -2.504 1.00 95.19 151 ILE A O 1
ATOM 1163 N N . PHE A 1 152 ? 7.331 9.129 -3.959 1.00 91.75 152 PHE A N 1
ATOM 1164 C CA . PHE A 1 152 ? 6.262 8.134 -4.088 1.00 91.75 152 PHE A CA 1
ATOM 1165 C C . PHE A 1 152 ? 6.518 6.842 -3.310 1.00 91.75 152 PHE A C 1
ATOM 1167 O O . PHE A 1 152 ? 5.575 6.105 -3.037 1.00 91.75 152 PHE A O 1
ATOM 1174 N N . GLY A 1 153 ? 7.760 6.556 -2.921 1.00 91.81 153 GLY A N 1
ATOM 1175 C CA . GLY A 1 153 ? 8.092 5.412 -2.071 1.00 91.81 153 GLY A CA 1
ATOM 1176 C C . GLY A 1 153 ? 8.143 5.787 -0.591 1.00 91.81 153 GLY A C 1
ATOM 1177 O O . GLY A 1 153 ? 7.430 5.207 0.228 1.00 91.81 153 GLY A O 1
ATOM 1178 N N . VAL A 1 154 ? 8.983 6.761 -0.232 1.00 94.31 154 VAL A N 1
ATOM 1179 C CA . VAL A 1 154 ? 9.272 7.083 1.177 1.00 94.31 154 VAL A CA 1
ATOM 1180 C C . VAL A 1 154 ? 8.165 7.919 1.817 1.00 94.31 154 VAL A C 1
ATOM 1182 O O . VAL A 1 154 ? 7.688 7.563 2.897 1.00 94.31 154 VAL A O 1
ATOM 1185 N N . MET A 1 155 ? 7.714 8.997 1.169 1.00 94.19 155 MET A N 1
ATOM 1186 C CA . MET A 1 155 ? 6.707 9.890 1.760 1.00 94.19 155 MET A CA 1
ATOM 1187 C C . MET A 1 155 ? 5.399 9.166 2.125 1.00 94.19 155 MET A C 1
ATOM 1189 O O . MET A 1 155 ? 4.974 9.287 3.277 1.00 94.19 155 MET A O 1
ATOM 1193 N N . PRO A 1 156 ? 4.777 8.343 1.252 1.00 91.75 156 PRO A N 1
ATOM 1194 C CA . PRO A 1 156 ? 3.564 7.610 1.619 1.00 91.75 156 PRO A CA 1
ATOM 1195 C C . PRO A 1 156 ? 3.762 6.664 2.805 1.00 91.75 156 PRO A C 1
ATOM 1197 O O . PRO A 1 156 ? 2.851 6.500 3.617 1.00 91.75 156 PRO A O 1
ATOM 1200 N N . MET A 1 157 ? 4.954 6.079 2.960 1.00 93.69 157 MET A N 1
ATOM 1201 C CA . MET A 1 157 ? 5.284 5.272 4.133 1.00 93.69 157 MET A CA 1
ATOM 1202 C C . MET A 1 157 ? 5.328 6.097 5.421 1.00 93.69 157 MET A C 1
ATOM 1204 O O . MET A 1 157 ? 4.826 5.632 6.446 1.00 93.69 157 MET A O 1
ATOM 1208 N N . ILE A 1 158 ? 5.888 7.309 5.386 1.00 95.00 158 ILE A N 1
ATOM 1209 C CA . ILE A 1 158 ? 5.912 8.214 6.545 1.00 95.00 158 ILE A CA 1
ATOM 1210 C C . ILE A 1 158 ? 4.484 8.599 6.935 1.00 95.00 158 ILE A C 1
ATOM 1212 O O . ILE A 1 158 ? 4.098 8.400 8.086 1.00 95.00 158 ILE A O 1
ATOM 1216 N N . PHE A 1 159 ? 3.669 9.052 5.979 1.00 92.94 159 PHE A N 1
ATOM 1217 C CA . PHE A 1 159 ? 2.261 9.378 6.235 1.00 92.94 159 PHE A CA 1
ATOM 1218 C C . PHE A 1 159 ? 1.486 8.184 6.789 1.00 92.94 159 PHE A C 1
ATOM 1220 O O . PHE A 1 159 ? 0.709 8.319 7.731 1.00 92.94 159 PHE A O 1
ATOM 1227 N N . ASN A 1 160 ? 1.731 6.989 6.258 1.00 93.19 160 ASN A N 1
ATOM 1228 C CA . ASN A 1 160 ? 1.118 5.773 6.764 1.00 93.19 160 ASN A CA 1
ATOM 1229 C C . ASN A 1 160 ? 1.554 5.450 8.209 1.00 93.19 160 ASN A C 1
ATOM 1231 O O . ASN A 1 160 ? 0.721 5.061 9.027 1.00 93.19 160 ASN A O 1
ATOM 1235 N N . ARG A 1 161 ? 2.827 5.667 8.569 1.00 93.69 161 ARG A N 1
ATOM 1236 C CA . ARG A 1 161 ? 3.300 5.523 9.958 1.00 93.69 161 ARG A CA 1
ATOM 1237 C C . ARG A 1 161 ? 2.651 6.537 10.894 1.00 93.69 161 ARG A C 1
ATOM 1239 O O . ARG A 1 161 ? 2.249 6.144 11.984 1.00 93.69 161 ARG A O 1
ATOM 1246 N N . ILE A 1 162 ? 2.509 7.790 10.463 1.00 95.12 162 ILE A N 1
ATOM 1247 C CA . ILE A 1 162 ? 1.829 8.844 11.230 1.00 95.12 162 ILE A CA 1
ATOM 1248 C C . ILE A 1 162 ? 0.367 8.454 11.473 1.00 95.12 162 ILE A C 1
ATOM 1250 O O . ILE A 1 162 ? -0.065 8.389 12.621 1.00 95.12 162 ILE A O 1
ATOM 1254 N N . ASN A 1 163 ? -0.359 8.073 10.420 1.00 92.81 163 ASN A N 1
ATOM 1255 C CA . ASN A 1 163 ? -1.749 7.624 10.530 1.00 92.81 163 ASN A CA 1
ATOM 1256 C C . ASN A 1 163 ? -1.885 6.399 11.445 1.00 92.81 163 ASN A C 1
ATOM 1258 O O . ASN A 1 163 ? -2.828 6.293 12.225 1.00 92.81 163 ASN A O 1
ATOM 1262 N N . LYS A 1 164 ? -0.934 5.461 11.385 1.00 92.81 164 LYS A N 1
ATOM 1263 C CA . LYS A 1 164 ? -0.919 4.291 12.268 1.00 92.81 164 LYS A CA 1
ATOM 1264 C C . LYS A 1 164 ? -0.660 4.676 13.725 1.00 92.81 164 LYS A C 1
ATOM 1266 O O . LYS A 1 164 ? -1.296 4.106 14.608 1.00 92.81 164 LYS A O 1
ATOM 1271 N N . ALA A 1 165 ? 0.247 5.618 13.978 1.00 94.31 165 ALA A N 1
ATOM 1272 C CA . ALA A 1 165 ? 0.504 6.132 15.319 1.00 94.31 165 ALA A CA 1
ATOM 1273 C C . ALA A 1 165 ? -0.742 6.823 15.886 1.00 94.31 165 ALA A C 1
ATOM 1275 O O . ALA A 1 165 ? -1.135 6.532 17.011 1.00 94.31 165 ALA A O 1
ATOM 1276 N N . GLU A 1 166 ? -1.425 7.638 15.082 1.00 94.75 166 GLU A N 1
ATOM 1277 C CA . GLU A 1 166 ? -2.684 8.273 15.472 1.00 94.75 166 GLU A CA 1
ATOM 1278 C C . GLU A 1 166 ? -3.771 7.239 15.802 1.00 94.75 166 GLU A C 1
ATOM 1280 O O . GLU A 1 166 ? -4.452 7.351 16.819 1.00 94.75 166 GLU A O 1
ATOM 1285 N N . LEU A 1 167 ? -3.908 6.186 14.988 1.00 93.62 167 LEU A N 1
ATOM 1286 C CA . LEU A 1 167 ? -4.852 5.097 15.259 1.00 93.62 167 LEU A CA 1
ATOM 1287 C C . LEU A 1 167 ? -4.535 4.358 16.560 1.00 93.62 167 LEU A C 1
ATOM 1289 O O . LEU A 1 167 ? -5.456 4.009 17.291 1.00 93.62 167 LEU A O 1
ATOM 1293 N N . ASN A 1 168 ? -3.255 4.122 16.852 1.00 93.94 168 ASN A N 1
ATOM 1294 C CA . ASN A 1 168 ? -2.847 3.488 18.103 1.00 93.94 168 ASN A CA 1
ATOM 1295 C C . ASN A 1 168 ? -3.147 4.389 19.310 1.00 93.94 168 ASN A C 1
ATOM 1297 O O . ASN A 1 168 ? -3.670 3.899 20.300 1.00 93.94 168 ASN A O 1
ATOM 1301 N N . ILE A 1 169 ? -2.905 5.700 19.203 1.00 96.06 169 ILE A N 1
ATOM 1302 C CA . ILE A 1 169 ? -3.252 6.661 20.261 1.00 96.06 169 ILE A CA 1
ATOM 1303 C C . ILE A 1 169 ? -4.763 6.646 20.528 1.00 96.06 169 ILE A C 1
ATOM 1305 O O . ILE A 1 169 ? -5.181 6.584 21.679 1.00 96.06 169 ILE A O 1
ATOM 1309 N N . ARG A 1 170 ? -5.596 6.647 19.479 1.00 93.38 170 ARG A N 1
ATOM 1310 C CA . ARG A 1 170 ? -7.062 6.567 19.628 1.00 93.38 170 ARG A CA 1
ATOM 1311 C C . ARG A 1 170 ? -7.512 5.258 20.281 1.00 93.38 170 ARG A C 1
ATOM 1313 O O . ARG A 1 170 ? -8.428 5.268 21.097 1.00 93.38 170 ARG A O 1
ATOM 1320 N N . GLU A 1 171 ? -6.873 4.142 19.940 1.00 93.31 171 GLU A N 1
ATOM 1321 C CA . GLU A 1 171 ? -7.130 2.849 20.582 1.00 93.31 171 GLU A CA 1
ATOM 1322 C C . GLU A 1 171 ? -6.740 2.857 22.066 1.00 93.31 171 GLU A C 1
ATOM 1324 O O . GLU A 1 171 ? -7.490 2.350 22.903 1.00 93.31 171 GLU A O 1
ATOM 1329 N N . ASP A 1 172 ? -5.592 3.445 22.404 1.00 93.69 172 ASP A N 1
ATOM 1330 C CA . ASP A 1 172 ? -5.121 3.538 23.784 1.00 93.69 172 ASP A CA 1
ATOM 1331 C C . ASP A 1 172 ? -6.019 4.450 24.631 1.00 93.69 172 ASP A C 1
ATOM 1333 O O . ASP A 1 172 ? -6.315 4.106 25.775 1.00 93.69 172 ASP A O 1
ATOM 1337 N N . ILE A 1 173 ? -6.530 5.550 24.066 1.00 96.25 173 ILE A N 1
ATOM 1338 C CA . ILE A 1 173 ? -7.519 6.416 24.730 1.00 96.25 173 ILE A CA 1
ATOM 1339 C C . ILE A 1 173 ? -8.800 5.633 25.038 1.00 96.25 173 ILE A C 1
ATOM 1341 O O . ILE A 1 173 ? -9.214 5.599 26.194 1.00 96.25 173 ILE A O 1
ATOM 1345 N N . LEU A 1 174 ? -9.372 4.919 24.059 1.00 93.06 174 LEU A N 1
ATOM 1346 C CA . LEU A 1 174 ? -10.554 4.078 24.301 1.00 93.06 174 LEU A CA 1
ATOM 1347 C C . LEU A 1 174 ? -10.305 3.018 25.381 1.00 93.06 174 LEU A C 1
ATOM 1349 O O . LEU A 1 174 ? -11.191 2.694 26.170 1.00 93.06 174 LEU A O 1
ATOM 1353 N N . ARG A 1 175 ? -9.095 2.452 25.427 1.00 91.19 175 ARG A N 1
ATOM 1354 C CA . ARG A 1 175 ? -8.722 1.478 26.458 1.00 91.19 175 ARG A CA 1
ATOM 1355 C C . ARG A 1 175 ? -8.671 2.120 27.847 1.00 91.19 175 ARG A C 1
ATOM 1357 O O . ARG A 1 175 ? -9.030 1.465 28.823 1.00 91.19 175 ARG A O 1
ATOM 1364 N N . ILE A 1 176 ? -8.214 3.367 27.951 1.00 94.81 176 ILE A N 1
ATOM 1365 C CA . ILE A 1 176 ? -8.194 4.119 29.211 1.00 94.81 176 ILE A CA 1
ATOM 1366 C C . ILE A 1 176 ? -9.619 4.457 29.659 1.00 94.81 176 ILE A C 1
ATOM 1368 O O . ILE A 1 176 ? -9.938 4.222 30.821 1.00 94.81 176 ILE A O 1
ATOM 1372 N N . GLU A 1 177 ? -10.482 4.925 28.756 1.00 92.62 177 GLU A N 1
ATOM 1373 C CA . GLU A 1 177 ? -11.896 5.209 29.054 1.00 92.62 177 GLU A CA 1
ATOM 1374 C C . GLU A 1 177 ? -12.624 3.966 29.583 1.00 92.62 177 GLU A C 1
ATOM 1376 O O . GLU A 1 177 ? -13.320 4.032 30.595 1.00 92.62 177 GLU A O 1
ATOM 1381 N N . LEU A 1 178 ? -12.390 2.800 28.972 1.00 90.38 178 LEU A N 1
ATOM 1382 C CA . LEU A 1 178 ? -12.924 1.527 29.460 1.00 90.38 178 LEU A CA 1
ATOM 1383 C C . LEU A 1 178 ? -12.450 1.212 30.888 1.00 90.38 178 LEU A C 1
ATOM 1385 O O . LEU A 1 178 ? -13.256 0.831 31.735 1.00 90.38 178 LEU A O 1
ATOM 1389 N N . ARG A 1 179 ? -11.156 1.389 31.173 1.00 88.44 179 ARG A N 1
ATOM 1390 C CA . ARG A 1 179 ? -10.615 1.167 32.524 1.00 88.44 179 ARG A CA 1
ATOM 1391 C C . ARG A 1 179 ? -11.218 2.120 33.550 1.00 88.44 179 ARG A C 1
ATOM 1393 O O . ARG A 1 179 ? -11.457 1.716 34.682 1.00 88.44 179 ARG A O 1
ATOM 1400 N N . GLN A 1 180 ? -11.473 3.369 33.169 1.00 95.06 180 GLN A N 1
ATOM 1401 C CA . GLN A 1 180 ? -12.128 4.341 34.043 1.00 95.06 180 GLN A CA 1
ATOM 1402 C C . GLN A 1 180 ? -13.580 3.951 34.334 1.00 95.06 180 GLN A C 1
ATOM 1404 O O . GLN A 1 180 ? -13.975 3.956 35.497 1.00 95.06 180 GLN A O 1
ATOM 1409 N N . ALA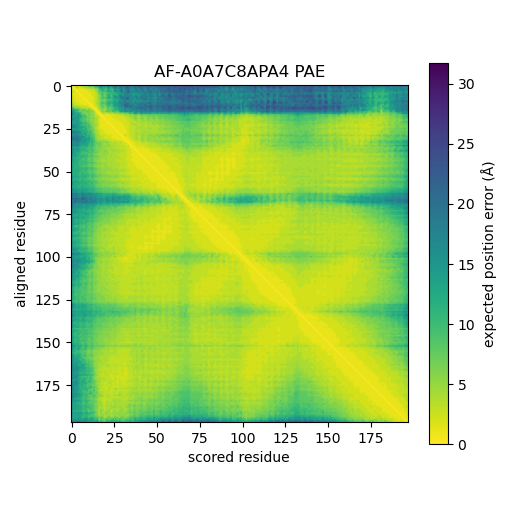 A 1 181 ? -14.345 3.547 33.315 1.00 91.06 181 ALA A N 1
ATOM 1410 C CA . ALA A 1 181 ? -15.719 3.074 33.493 1.00 91.06 181 ALA A CA 1
ATOM 1411 C C . ALA A 1 181 ? -15.793 1.854 34.428 1.00 91.06 181 ALA A C 1
ATOM 1413 O O . ALA A 1 181 ? -16.685 1.759 35.262 1.00 91.06 181 ALA A O 1
ATOM 1414 N N . GLN A 1 182 ? -14.811 0.958 34.339 1.00 86.75 182 GLN A N 1
ATOM 1415 C CA . GLN A 1 182 ? -14.713 -0.213 35.214 1.00 86.75 182 GLN A CA 1
ATOM 1416 C C . GLN A 1 182 ? -14.360 0.139 36.649 1.00 86.75 182 GLN A C 1
ATOM 1418 O O . GLN A 1 182 ? -14.919 -0.430 37.579 1.00 86.75 182 GLN A O 1
ATOM 1423 N N . LEU A 1 183 ? -13.417 1.061 36.845 1.00 91.94 183 LEU A N 1
ATOM 1424 C CA . LEU A 1 183 ? -13.082 1.542 38.181 1.00 91.94 183 LEU A CA 1
ATOM 1425 C C . LEU A 1 183 ? -14.302 2.188 38.842 1.00 91.94 183 LEU A C 1
ATOM 1427 O O . LEU A 1 183 ? -14.538 1.927 40.017 1.00 91.94 183 LEU A O 1
ATOM 1431 N N . ALA A 1 184 ? -15.094 2.955 38.089 1.00 92.62 184 ALA A N 1
ATOM 1432 C CA . ALA A 1 184 ? -16.349 3.519 38.577 1.00 92.62 184 ALA A CA 1
ATOM 1433 C C . ALA A 1 184 ? -17.360 2.423 38.968 1.00 92.62 184 ALA A C 1
ATOM 1435 O O . ALA A 1 184 ? -17.817 2.411 40.105 1.00 92.62 184 ALA A O 1
ATOM 1436 N N . GLU A 1 185 ? -17.617 1.446 38.090 1.00 89.50 185 GLU A N 1
ATOM 1437 C CA . GLU A 1 185 ? -18.534 0.326 38.374 1.00 89.50 185 GLU A CA 1
ATOM 1438 C C . GLU A 1 185 ? -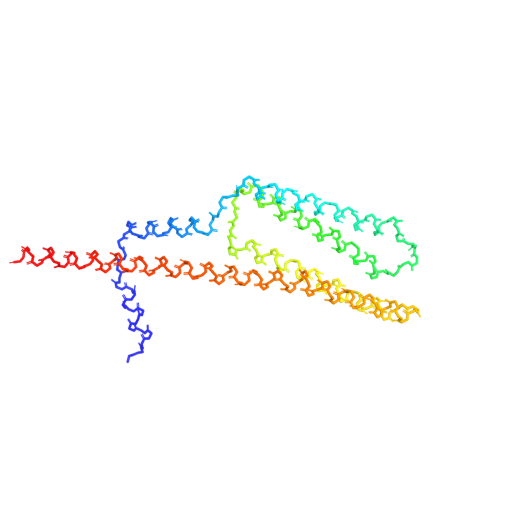18.090 -0.499 39.595 1.00 89.50 185 GLU A C 1
ATOM 1440 O O . GLU A 1 185 ? -18.910 -0.896 40.420 1.00 89.50 185 GLU A O 1
ATOM 1445 N N . ASN A 1 186 ? -16.784 -0.729 39.756 1.00 89.06 186 ASN A N 1
ATOM 1446 C CA . ASN A 1 186 ? -16.241 -1.447 40.909 1.00 89.06 186 ASN A CA 1
ATOM 1447 C C . ASN A 1 186 ? -16.387 -0.659 42.219 1.00 89.06 186 ASN A C 1
ATOM 1449 O O . ASN A 1 186 ? -16.587 -1.270 43.269 1.00 89.06 186 ASN A O 1
ATOM 1453 N N . ILE A 1 187 ? -16.263 0.672 42.180 1.00 93.00 187 ILE A N 1
ATOM 1454 C CA . ILE A 1 187 ? -16.477 1.534 43.351 1.00 93.00 187 ILE A CA 1
ATOM 1455 C C . ILE A 1 187 ? -17.950 1.497 43.761 1.00 93.00 187 ILE A C 1
ATOM 1457 O O . ILE A 1 187 ? -18.228 1.271 44.938 1.00 93.00 187 ILE A O 1
ATOM 1461 N N . ASP A 1 188 ? -18.869 1.643 42.806 1.00 92.12 188 ASP A N 1
ATOM 1462 C CA . ASP A 1 188 ? -20.310 1.585 43.066 1.00 92.12 188 ASP A CA 1
ATOM 1463 C C . ASP A 1 188 ? -20.710 0.207 43.617 1.00 92.12 188 ASP A C 1
ATOM 1465 O O . ASP A 1 188 ? -21.325 0.119 44.676 1.00 92.12 188 ASP A O 1
ATOM 1469 N N . ARG A 1 189 ? -20.230 -0.886 43.007 1.00 89.56 189 ARG A N 1
ATOM 1470 C CA . ARG A 1 189 ? -20.493 -2.251 43.496 1.00 89.56 189 ARG A CA 1
ATOM 1471 C C . ARG A 1 189 ? -19.956 -2.498 44.907 1.00 89.56 189 ARG A C 1
ATOM 1473 O O . ARG A 1 189 ? -20.584 -3.200 45.694 1.00 89.56 189 ARG A O 1
ATOM 1480 N N . ASN A 1 190 ? -18.773 -1.973 45.229 1.00 92.88 190 ASN A N 1
ATOM 1481 C CA . ASN A 1 190 ? -18.209 -2.101 46.574 1.00 92.88 190 ASN A CA 1
ATOM 1482 C C . ASN A 1 190 ? -19.002 -1.297 47.605 1.00 92.88 190 ASN A C 1
ATOM 1484 O O . ASN A 1 190 ? -19.104 -1.736 48.747 1.00 92.88 190 ASN A O 1
ATOM 1488 N N . ARG A 1 191 ? -19.559 -0.148 47.212 1.00 94.50 191 ARG A N 1
ATOM 1489 C CA . ARG A 1 191 ? -20.434 0.655 48.061 1.00 94.50 191 ARG A CA 1
ATOM 1490 C C . ARG A 1 191 ? -21.751 -0.067 48.342 1.00 94.50 191 ARG A C 1
ATOM 1492 O O . ARG A 1 191 ? -22.116 -0.178 49.505 1.00 94.50 191 ARG A O 1
ATOM 1499 N N . ASP A 1 192 ? -22.394 -0.623 47.320 1.00 94.31 192 ASP A N 1
ATOM 1500 C CA . ASP A 1 192 ? -23.646 -1.374 47.476 1.00 94.31 192 ASP A CA 1
ATOM 1501 C C . ASP A 1 192 ? -23.475 -2.580 48.417 1.00 94.31 192 ASP A C 1
ATOM 1503 O O . ASP A 1 192 ? -24.318 -2.827 49.276 1.00 94.31 192 ASP A O 1
ATOM 1507 N N . ASN A 1 193 ? -22.343 -3.290 48.321 1.00 92.81 193 ASN A N 1
ATOM 1508 C CA . ASN A 1 193 ? -22.036 -4.408 49.220 1.00 92.81 193 ASN A CA 1
ATOM 1509 C C . ASN A 1 193 ? -21.880 -3.974 50.690 1.00 92.81 193 ASN A C 1
ATOM 1511 O O . ASN A 1 193 ? -22.218 -4.745 51.582 1.00 92.81 193 ASN A O 1
ATOM 1515 N N . GLN A 1 194 ? -21.376 -2.762 50.951 1.00 94.19 194 GLN A N 1
ATOM 1516 C CA . GLN A 1 194 ? -21.244 -2.228 52.312 1.00 94.19 194 GLN A CA 1
ATOM 1517 C C . GLN A 1 194 ? -22.584 -1.802 52.919 1.00 94.19 194 GLN A C 1
ATOM 1519 O O . GLN A 1 194 ? -22.706 -1.783 54.136 1.00 94.19 194 GLN A O 1
ATOM 1524 N N . GLU A 1 195 ? -23.584 -1.453 52.104 1.00 93.69 195 GLU A N 1
ATOM 1525 C CA . GLU A 1 195 ? -24.924 -1.090 52.592 1.00 93.69 195 GLU A CA 1
ATOM 1526 C C . GLU A 1 195 ? -25.778 -2.324 52.945 1.00 93.69 195 GLU A C 1
ATOM 1528 O O . GLU A 1 195 ? -26.801 -2.198 53.618 1.00 93.69 195 GLU A O 1
ATOM 1533 N N . THR A 1 196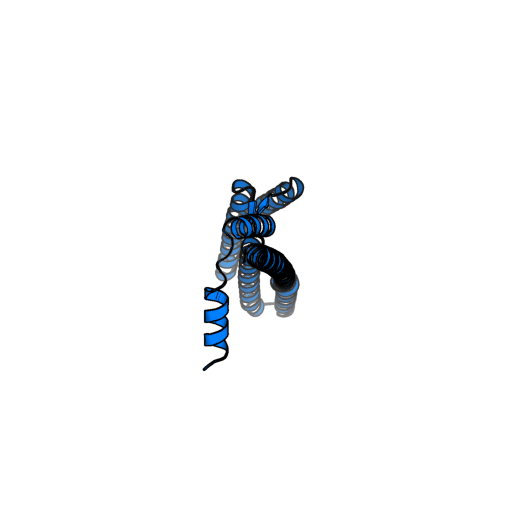 ? -25.366 -3.519 52.509 1.00 90.56 196 THR A N 1
ATOM 1534 C CA . THR A 1 196 ? -26.063 -4.789 52.780 1.00 90.56 196 THR A CA 1
ATOM 1535 C C . THR A 1 196 ? -25.536 -5.584 53.980 1.00 90.56 196 THR A C 1
ATOM 1537 O O . THR A 1 196 ? -26.161 -6.583 54.341 1.00 90.56 196 THR A O 1
ATOM 1540 N N . GLU A 1 197 ? -24.414 -5.174 54.578 1.00 80.69 197 GLU A N 1
ATOM 1541 C CA . GLU A 1 197 ? -23.831 -5.772 55.797 1.00 80.6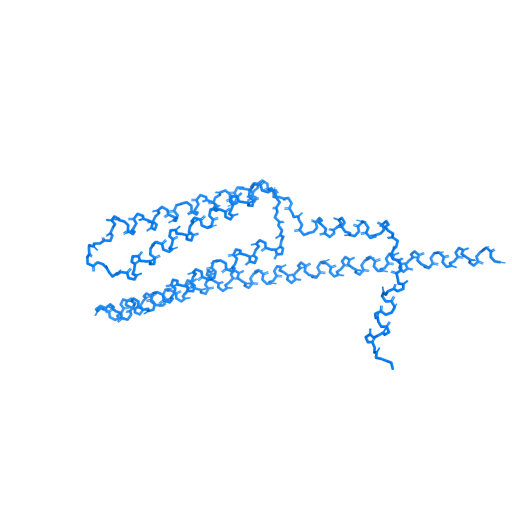9 197 GLU A CA 1
ATOM 1542 C C . GLU A 1 197 ? -24.256 -5.020 57.067 1.00 80.69 197 GLU A C 1
ATOM 1544 O O . GLU A 1 197 ? -24.546 -5.708 58.075 1.00 80.69 197 GLU A O 1
#

Nearest PDB structures (foldseek):
  3plt-assembly2_C-2  TM=3.603E-01  e=2.435E+00  Saccharomyces cerevisiae
  7sqc-assembly1_1V  TM=2.822E-01  e=3.499E+00  Chlamydomonas reinhar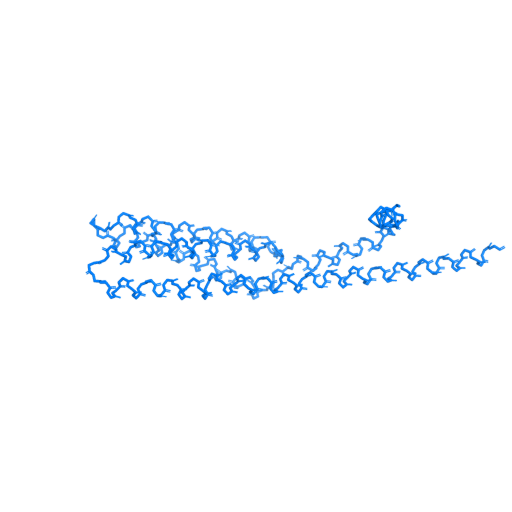dtii

Foldseek 3Di:
DDPVVVVVVVVVPPPDDVVLVVVLVVVLCCLQKDQQDPVSLVVLVVQLVVLQVQLVVLVCCLPPVADPPHDPLSSVLSNVSNVLSVVSNVLSVVCNVVSIDRLLPSLVVVLVSQLVNLVVVLVSLQVVLVVDPDVVVSVVSNVVSVVCNCVRRVVSVVVSVVSVVVSVVVSVVSVVVSVVVSVVVVVVVVVVVVVVD

Secondary structure (DSSP, 8-state):
--HHHHHHHHHHH----HHHHHHHHHHHHHHHEEEPPHHHHHHHHHHHHHHHHHHHHHHHIIIIIS-TTS-HHHHHHHHHHHHHHHHHHHHHHHHHHH-EEETTTHHHHHHHHHHHHHHHHHHHHHHHHHTSS-HHHHHHHHHHHHHHIIIIIIHHHHHHHHHHHHHHHHHHHHHHHHHHHHHHHHHHHHHHHHH--

Mean predicted aligned error: 5.98 Å

Radius of gyration: 26.3 Å; Cα contacts (8 Å, |Δi|>4): 140; chains: 1; bounding box: 53×24×87 Å